Protein AF-A0A1X7UGL0-F1 (afdb_monomer)

pLDDT: mean 76.34, std 17.75, range [33.5, 96.56]

Secondary structure (DSSP, 8-state):
-HHHHHHHHTT----HHHHHHHHHHHHHH-TT-HHHHHHHHHHHHHHHHTT---HHHHHHHHHHTTHHHHHHH-S-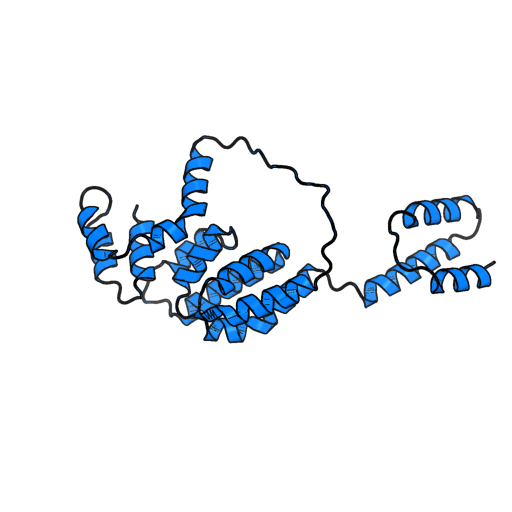HHHHHHHHHHTT-S-HHHHHHHH---TTS-HHHHHHHHHHHHHHHHHH-TTHHHHHHHHHHHSTTTHHHHHHHHHHHTTS------S----------HHHHHHHHHHHHHHHHHHH-S-HHHHHHHHBTTTB-HHHHHHHHH--S-HHHHHHHHHH--

Solvent-accessible surface area (backbone atoms only — not comparable to full-atom values): 13493 Å² total; per-residue (Å²): 114,68,68,65,49,56,59,51,62,79,69,68,87,89,61,82,79,57,50,62,57,51,56,52,46,56,68,67,74,44,93,84,58,69,59,62,64,49,49,51,51,47,51,53,44,55,62,42,67,77,65,60,69,52,69,38,57,53,42,39,50,54,52,60,74,42,45,67,62,45,63,71,34,55,83,53,51,50,57,52,38,42,45,33,37,38,67,67,49,48,54,68,70,57,42,53,62,49,52,53,78,60,84,84,61,50,73,64,55,44,41,51,53,53,53,48,45,46,49,54,37,16,62,76,37,39,70,48,46,55,58,51,19,50,51,29,40,78,35,81,70,34,20,70,58,11,49,54,46,43,61,54,54,71,68,51,84,72,76,87,67,86,81,70,87,68,79,82,76,68,89,61,58,80,67,51,55,57,53,49,51,46,43,62,38,44,44,60,54,49,65,69,52,81,51,42,60,60,53,40,64,72,36,42,88,79,63,35,52,73,67,55,44,50,48,35,64,66,51,86,62,55,74,57,52,28,28,41,50,49,62,73,55,106

Structure (mmCIF, N/CA/C/O backbone):
data_AF-A0A1X7UGL0-F1
#
_entry.id   AF-A0A1X7UGL0-F1
#
loop_
_atom_site.group_PDB
_atom_site.id
_atom_site.type_symbol
_atom_site.label_atom_id
_atom_site.label_alt_id
_atom_site.label_comp_id
_atom_site.label_asym_id
_atom_site.label_entity_id
_atom_site.label_seq_id
_atom_site.pdbx_PDB_ins_code
_atom_site.Cartn_x
_atom_site.Cartn_y
_atom_site.Cartn_z
_atom_site.occupancy
_atom_site.B_iso_or_equiv
_atom_site.auth_seq_id
_atom_site.auth_comp_id
_atom_site.auth_asym_id
_atom_site.auth_atom_id
_atom_site.pdbx_PDB_model_num
ATOM 1 N N . MET A 1 1 ? -39.274 6.779 44.658 1.00 46.66 1 MET A N 1
ATOM 2 C CA . MET A 1 1 ? -39.127 6.794 43.182 1.00 46.66 1 MET A CA 1
ATOM 3 C C . MET A 1 1 ? -37.653 6.726 42.773 1.00 46.66 1 MET A C 1
ATOM 5 O O . MET A 1 1 ? -37.335 5.927 41.907 1.00 46.66 1 MET A O 1
ATOM 9 N N . ILE A 1 2 ? -36.762 7.465 43.449 1.00 48.50 2 ILE A N 1
ATOM 10 C CA . ILE A 1 2 ? -35.306 7.483 43.196 1.00 48.50 2 ILE A CA 1
ATOM 11 C C . ILE A 1 2 ? -34.630 6.106 43.401 1.00 48.50 2 ILE A C 1
ATOM 13 O O . ILE A 1 2 ? -33.857 5.679 42.555 1.00 48.50 2 ILE A O 1
ATOM 17 N N . GLU A 1 3 ? -34.973 5.346 44.449 1.00 49.59 3 GLU A N 1
ATOM 18 C CA . GLU A 1 3 ? -34.369 4.013 44.695 1.00 49.59 3 GLU A CA 1
ATOM 19 C C . GLU A 1 3 ? -34.688 2.975 43.608 1.00 49.59 3 GLU A C 1
ATOM 21 O O . GLU A 1 3 ? -33.815 2.222 43.186 1.00 49.59 3 GLU A O 1
ATOM 26 N N . MET A 1 4 ? -35.929 2.969 43.109 1.00 45.62 4 MET A N 1
ATOM 27 C CA . MET A 1 4 ? -36.352 2.094 42.006 1.00 45.62 4 MET A CA 1
ATOM 28 C C . MET A 1 4 ? -35.634 2.446 40.698 1.00 45.62 4 MET A C 1
ATOM 30 O O . MET A 1 4 ? -35.377 1.566 39.881 1.00 45.62 4 MET A O 1
ATOM 34 N N . PHE A 1 5 ? -35.310 3.728 40.504 1.00 50.94 5 PHE A N 1
ATOM 35 C CA . PHE A 1 5 ? -34.553 4.200 39.350 1.00 50.94 5 PHE A CA 1
ATOM 36 C C . PHE A 1 5 ? -33.089 3.752 39.426 1.00 50.94 5 PHE A C 1
ATOM 38 O O . PHE A 1 5 ? -32.585 3.201 38.455 1.00 50.94 5 PHE A O 1
ATOM 45 N N . ASN A 1 6 ? -32.449 3.871 40.593 1.00 50.41 6 ASN A N 1
ATOM 46 C CA . ASN A 1 6 ? -31.077 3.392 40.800 1.00 50.41 6 ASN A CA 1
ATOM 47 C C . ASN A 1 6 ? -30.952 1.875 40.568 1.00 50.41 6 ASN A C 1
ATOM 49 O O . ASN A 1 6 ? -30.049 1.439 39.863 1.00 50.41 6 ASN A O 1
ATOM 53 N N . LEU A 1 7 ? -31.920 1.079 41.042 1.00 53.22 7 LEU A N 1
ATOM 54 C CA . LEU A 1 7 ? -31.973 -0.363 40.753 1.00 53.22 7 LEU A CA 1
ATOM 55 C C . LEU A 1 7 ? -32.144 -0.675 39.252 1.00 53.22 7 LEU A C 1
ATOM 57 O O . LEU A 1 7 ? -31.679 -1.702 38.755 1.00 53.22 7 LEU A O 1
ATOM 61 N N . TRP A 1 8 ? -32.847 0.190 38.519 1.00 56.56 8 TRP A N 1
ATOM 62 C CA . TRP A 1 8 ? -33.069 0.039 37.082 1.00 56.56 8 TRP A CA 1
ATOM 63 C C . TR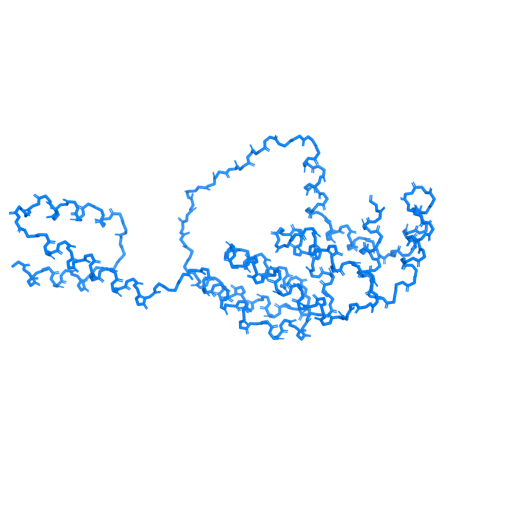P A 1 8 ? -31.827 0.407 36.246 1.00 56.56 8 TRP A C 1
ATOM 65 O O . TRP A 1 8 ? -31.564 -0.229 35.221 1.00 56.56 8 TRP A O 1
ATOM 75 N N . LEU A 1 9 ? -31.023 1.377 36.701 1.00 52.38 9 LEU A N 1
ATOM 76 C CA . LEU A 1 9 ? -29.731 1.720 36.088 1.00 52.38 9 LEU A CA 1
ATOM 77 C C . LEU A 1 9 ? -28.739 0.556 36.145 1.00 52.38 9 LEU A C 1
ATOM 79 O O . LEU A 1 9 ? -28.108 0.244 35.136 1.00 52.38 9 LEU A O 1
ATOM 83 N N . ASP A 1 10 ? -28.682 -0.142 37.279 1.00 52.31 10 ASP A N 1
ATOM 84 C CA . ASP A 1 10 ? -27.767 -1.270 37.489 1.00 52.31 10 ASP A CA 1
ATOM 85 C C . ASP A 1 10 ? -28.098 -2.503 36.628 1.00 52.31 10 ASP A C 1
ATOM 87 O O . ASP A 1 10 ? -27.273 -3.405 36.475 1.00 52.31 10 ASP A O 1
ATOM 91 N N . THR A 1 11 ? -29.303 -2.572 36.049 1.00 54.22 11 THR A N 1
ATOM 92 C CA . THR A 1 11 ? -29.836 -3.807 35.449 1.00 54.22 11 THR A CA 1
ATOM 93 C C . THR A 1 11 ? -29.869 -3.834 33.919 1.00 54.22 11 THR A C 1
ATOM 95 O O . THR A 1 11 ? -30.149 -4.896 33.360 1.00 54.22 11 THR A O 1
ATOM 98 N N . THR A 1 12 ? -29.548 -2.743 33.204 1.00 51.34 12 THR A N 1
ATOM 99 C CA . THR A 1 12 ? -29.794 -2.693 31.744 1.00 51.34 12 THR A CA 1
ATOM 100 C C . THR A 1 12 ? -28.570 -2.343 30.884 1.00 51.34 12 THR A C 1
ATOM 102 O O . THR A 1 12 ? -28.257 -1.168 30.696 1.00 51.34 12 THR A O 1
ATOM 105 N N . PRO A 1 13 ? -27.930 -3.328 30.224 1.00 47.19 13 PRO A N 1
ATOM 106 C CA . PRO A 1 13 ? -26.964 -3.083 29.163 1.00 47.19 13 PRO A CA 1
ATOM 107 C C . PRO A 1 13 ? -27.594 -3.327 27.776 1.00 47.19 13 PRO A C 1
ATOM 109 O O . PRO A 1 13 ? -28.143 -4.393 27.516 1.00 47.19 13 PRO A O 1
ATOM 112 N N . LYS A 1 14 ? -27.405 -2.371 26.850 1.00 51.44 14 LYS A N 1
ATOM 113 C CA . LYS A 1 14 ? -27.585 -2.485 25.378 1.00 51.44 14 LYS A CA 1
ATOM 114 C C . LYS A 1 14 ? -28.999 -2.278 24.802 1.00 51.44 14 LYS A C 1
ATOM 116 O O . LYS A 1 14 ? -29.637 -3.220 24.350 1.00 51.44 14 LYS A O 1
ATOM 121 N N . ALA A 1 15 ? -29.421 -1.021 24.644 1.00 45.34 15 ALA A N 1
ATOM 122 C CA . ALA A 1 15 ? -30.255 -0.622 23.498 1.00 45.34 15 ALA A CA 1
ATOM 123 C C . ALA A 1 15 ? -30.247 0.904 23.296 1.00 45.34 15 ALA A C 1
ATOM 125 O O . ALA A 1 15 ? -30.864 1.666 24.033 1.00 45.34 15 ALA A O 1
ATOM 126 N N . SER A 1 16 ? -29.590 1.377 22.241 1.00 49.94 16 SER A N 1
ATOM 127 C CA . SER A 1 16 ? -29.519 2.796 21.860 1.00 49.94 16 SER A CA 1
ATOM 128 C C . SER A 1 16 ? -30.854 3.366 21.343 1.00 49.94 16 SER A C 1
ATOM 130 O O . SER A 1 16 ? -31.065 4.578 21.375 1.00 49.94 16 SER A O 1
ATOM 132 N N . ARG A 1 17 ? -31.804 2.516 20.921 1.00 42.31 17 ARG A N 1
ATOM 133 C CA . ARG A 1 17 ? -33.118 2.932 20.383 1.00 42.31 17 ARG A CA 1
ATOM 134 C C . ARG A 1 17 ? -34.171 3.227 21.463 1.00 42.31 17 ARG A C 1
ATOM 136 O O . ARG A 1 17 ? -35.063 4.041 21.230 1.00 42.31 17 ARG A O 1
ATOM 143 N N . SER A 1 18 ? -34.065 2.609 22.641 1.00 55.47 18 SER A N 1
ATOM 144 C CA . SER A 1 18 ? -34.910 2.905 23.813 1.00 55.47 18 SER A CA 1
ATOM 145 C C . SER A 1 18 ? -34.463 4.179 24.543 1.00 55.47 18 SER A C 1
ATOM 147 O O . SER A 1 18 ? -35.293 4.851 25.149 1.00 55.47 18 SER A O 1
ATOM 149 N N . ARG A 1 19 ? -33.193 4.582 24.391 1.00 54.91 19 ARG A N 1
ATOM 150 C CA . ARG A 1 19 ? -32.577 5.784 24.989 1.00 54.91 19 ARG A CA 1
ATOM 151 C C . ARG A 1 19 ? -33.363 7.074 24.742 1.00 54.91 19 ARG A C 1
ATOM 153 O O . ARG A 1 19 ? -33.658 7.812 25.676 1.00 54.91 19 ARG A O 1
ATOM 160 N N . ARG A 1 20 ? -33.707 7.354 23.480 1.00 53.34 20 ARG A N 1
ATOM 161 C CA . ARG A 1 20 ? -34.346 8.625 23.092 1.00 53.34 20 ARG A CA 1
ATOM 162 C C . ARG A 1 20 ? -35.787 8.713 23.612 1.00 53.34 20 ARG A C 1
ATOM 164 O O . ARG A 1 20 ? -36.188 9.755 24.110 1.00 53.34 20 ARG A O 1
ATOM 171 N N . LYS A 1 21 ? -36.514 7.589 23.585 1.00 56.16 21 LYS A N 1
ATOM 172 C CA . LYS A 1 21 ? -37.898 7.488 24.077 1.00 56.16 21 LYS A CA 1
ATOM 173 C C . LYS A 1 21 ? -37.997 7.580 25.603 1.00 56.16 21 LYS A C 1
ATOM 175 O O . LYS A 1 21 ? -38.937 8.185 26.101 1.00 56.16 21 LYS A O 1
ATOM 180 N N . VAL A 1 22 ? -37.034 7.015 26.336 1.00 59.22 22 VAL A N 1
ATOM 181 C CA . VAL A 1 22 ? -36.986 7.099 27.808 1.00 59.22 22 VAL A CA 1
ATOM 182 C C . VAL A 1 22 ? -36.678 8.526 28.267 1.00 59.22 22 VAL A C 1
ATOM 184 O O . VAL A 1 22 ? -37.390 9.049 29.118 1.00 59.22 22 VAL A O 1
ATOM 187 N N . LEU A 1 23 ? -35.689 9.192 27.659 1.00 57.25 23 LEU A N 1
ATOM 188 C CA . LEU A 1 23 ? -35.373 10.596 27.961 1.00 57.25 23 LEU A CA 1
ATOM 189 C C . LEU A 1 23 ? -36.547 11.534 27.655 1.00 57.25 23 LEU A C 1
ATOM 191 O O . LEU A 1 23 ? -36.838 12.445 28.425 1.00 57.25 23 LEU A O 1
ATOM 195 N N . GLU A 1 24 ? -37.243 11.300 26.545 1.00 59.84 24 GLU A N 1
ATOM 196 C CA . GLU A 1 24 ? -38.411 12.089 26.160 1.00 59.84 24 GLU A CA 1
ATOM 197 C C . GLU A 1 24 ? -39.598 11.856 27.108 1.00 59.84 24 GLU A C 1
ATOM 199 O O . GLU A 1 24 ? -40.267 12.814 27.484 1.00 59.84 24 GLU A O 1
ATOM 204 N N . ALA A 1 25 ? -39.818 10.616 27.562 1.00 59.62 25 ALA A N 1
ATOM 205 C CA . ALA A 1 25 ? -40.847 10.287 28.548 1.00 59.62 25 ALA A CA 1
ATOM 206 C C . ALA A 1 25 ? -40.560 10.906 29.927 1.00 59.62 25 ALA A C 1
ATOM 208 O O . ALA A 1 25 ? -41.466 11.492 30.515 1.00 59.62 25 AL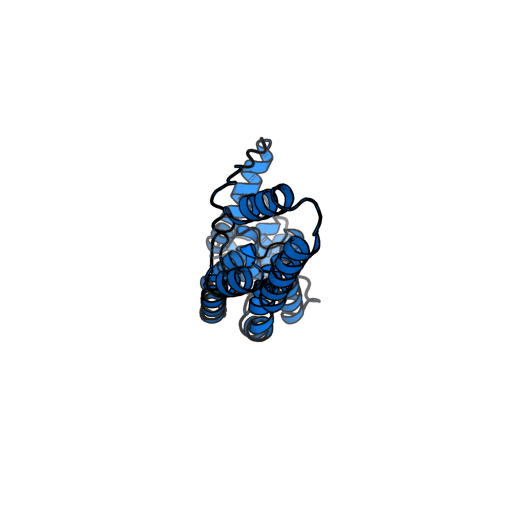A A O 1
ATOM 209 N N . LEU A 1 26 ? -39.310 10.848 30.404 1.00 55.66 26 LEU A N 1
ATOM 210 C CA . LEU A 1 26 ? -38.891 11.452 31.676 1.00 55.66 26 LEU A CA 1
ATOM 211 C C . LEU A 1 26 ? -39.018 12.982 31.654 1.00 55.66 26 LEU A C 1
ATOM 213 O O . LEU A 1 26 ? -39.518 13.567 32.611 1.00 55.66 26 LEU A O 1
ATOM 217 N N . ARG A 1 27 ? -38.670 13.628 30.530 1.00 60.06 27 ARG A N 1
ATOM 218 C CA . ARG A 1 27 ? -38.892 15.073 30.326 1.00 60.06 27 ARG A CA 1
ATOM 219 C C . ARG A 1 27 ? -40.373 15.454 30.295 1.00 60.06 27 ARG A C 1
ATOM 221 O O . ARG A 1 27 ? -40.715 16.581 30.633 1.00 60.06 27 ARG A O 1
ATOM 228 N N . LYS A 1 28 ? -41.251 14.539 29.871 1.00 57.31 28 LYS A N 1
ATOM 229 C CA . LYS A 1 28 ? -42.702 14.767 29.792 1.00 57.31 28 LYS A CA 1
ATOM 230 C C . LYS A 1 28 ? -43.432 14.486 31.104 1.00 57.31 28 LYS A C 1
ATOM 232 O O . LYS A 1 28 ? -44.468 15.100 31.341 1.00 57.31 28 LYS A O 1
ATOM 237 N N . SER A 1 29 ? -42.949 13.542 31.917 1.00 50.09 29 SER A N 1
ATOM 238 C CA . SER A 1 29 ? -43.689 13.042 33.083 1.00 50.09 29 SER A CA 1
ATOM 239 C C . SER A 1 29 ? -43.441 13.814 34.376 1.00 50.09 29 SER A C 1
ATOM 241 O O . SER A 1 29 ? -44.200 13.625 35.321 1.00 50.09 29 SER A O 1
ATOM 243 N N . VAL A 1 30 ? -42.418 14.673 34.449 1.00 50.88 30 VAL A N 1
ATOM 244 C CA . VAL A 1 30 ? -42.104 15.428 35.672 1.00 50.88 30 VAL A CA 1
ATOM 245 C C . VAL A 1 30 ? -41.926 16.907 35.343 1.00 50.88 30 VAL A C 1
ATOM 247 O O . VAL A 1 30 ? -40.835 17.383 35.043 1.00 50.88 30 VAL A O 1
ATOM 250 N N . VAL A 1 31 ? -43.027 17.656 35.401 1.00 49.88 31 VAL A N 1
ATOM 251 C CA . VAL A 1 31 ? -42.985 19.122 35.432 1.00 49.88 31 VAL A CA 1
ATOM 252 C C . VAL A 1 31 ? -42.404 19.526 36.791 1.00 49.88 31 VAL A C 1
ATOM 254 O O . VAL A 1 31 ? -43.139 19.604 37.770 1.00 49.88 31 VAL A O 1
ATOM 257 N N . GLY A 1 32 ? -41.085 19.727 36.868 1.00 50.41 32 GLY A N 1
ATOM 258 C CA . GLY A 1 32 ? -40.456 20.344 38.043 1.00 50.41 32 GLY A CA 1
ATOM 259 C C . GLY A 1 32 ? -39.004 19.969 38.340 1.00 50.41 32 GLY A C 1
ATOM 260 O O . GLY A 1 32 ? -38.321 20.758 38.981 1.00 50.41 32 GLY A O 1
ATOM 261 N N . GLU A 1 33 ? -38.496 18.830 37.867 1.00 52.44 33 GLU A N 1
ATOM 262 C CA . GLU A 1 33 ? -37.166 18.342 38.270 1.00 52.44 33 GLU A CA 1
ATOM 263 C C . GLU A 1 33 ? -36.352 17.870 37.057 1.00 52.44 33 GLU A C 1
ATOM 265 O O . GLU A 1 33 ? -36.294 16.686 36.728 1.00 52.44 33 GLU A O 1
ATOM 270 N N . ASN A 1 34 ? -35.685 18.820 36.389 1.00 53.38 34 ASN A N 1
ATOM 271 C CA . ASN A 1 34 ? -34.679 18.545 35.346 1.00 53.38 34 ASN A CA 1
ATOM 272 C C . ASN A 1 34 ? -33.508 17.675 35.861 1.00 53.38 34 ASN A C 1
ATOM 274 O O . ASN A 1 34 ? -32.799 17.057 35.074 1.00 53.38 34 ASN A O 1
ATOM 278 N N . THR A 1 35 ? -33.356 17.554 37.181 1.00 59.44 35 THR A N 1
ATOM 279 C CA . THR A 1 35 ? -32.265 16.861 37.875 1.00 59.44 35 THR A CA 1
ATOM 280 C C . THR A 1 35 ? -32.156 15.370 37.556 1.00 59.44 35 THR A C 1
ATOM 282 O O . THR A 1 35 ? -31.043 14.888 37.401 1.00 59.44 35 THR A O 1
ATOM 285 N N . ILE A 1 36 ? -33.260 14.630 37.389 1.00 61.69 36 ILE A N 1
ATOM 286 C CA . ILE A 1 36 ? -33.197 13.168 37.159 1.00 61.69 36 ILE A CA 1
ATOM 287 C C . ILE A 1 36 ? -32.753 12.840 35.727 1.00 61.69 36 ILE A C 1
ATOM 289 O O . ILE A 1 36 ? -31.964 11.921 35.499 1.00 61.69 36 ILE A O 1
ATOM 293 N N . ALA A 1 37 ? -33.247 13.600 34.745 1.00 58.56 37 ALA A N 1
ATOM 294 C CA . ALA A 1 37 ? -32.800 13.458 33.363 1.00 58.56 37 ALA A CA 1
ATOM 295 C C . ALA A 1 37 ? -31.319 13.849 33.232 1.00 58.56 37 ALA A C 1
ATOM 297 O O . ALA A 1 37 ? -30.570 13.150 32.549 1.00 58.56 37 ALA A O 1
ATOM 298 N N . ASP A 1 38 ? -30.897 14.900 33.940 1.00 65.81 38 ASP A N 1
ATOM 299 C CA . ASP A 1 38 ? -29.513 15.372 33.967 1.00 65.81 38 ASP A CA 1
ATOM 300 C C . ASP A 1 38 ? -28.569 14.390 34.687 1.00 65.81 38 ASP A C 1
ATOM 302 O O . ASP A 1 38 ? -27.460 14.151 34.207 1.00 65.81 38 ASP A O 1
ATOM 306 N N . GLU A 1 39 ? -29.000 13.769 35.791 1.00 68.19 39 GLU A N 1
ATOM 307 C CA . GLU A 1 39 ? -28.249 12.725 36.506 1.00 68.19 39 GLU A CA 1
ATOM 308 C C . GLU A 1 39 ? -28.092 11.460 35.667 1.00 68.19 39 GLU A C 1
ATOM 310 O O . GLU A 1 39 ? -26.998 10.900 35.608 1.00 68.19 39 GLU A O 1
ATOM 315 N N . TYR A 1 40 ? -29.140 11.037 34.957 1.00 65.44 40 TYR A N 1
ATOM 316 C CA . TYR A 1 40 ? -29.034 9.922 34.019 1.00 65.44 40 TYR A CA 1
ATOM 317 C C . TYR A 1 40 ? -28.115 10.263 32.846 1.00 65.44 40 TYR A C 1
ATOM 319 O O . TYR A 1 40 ? -27.288 9.449 32.446 1.00 65.44 40 TYR A O 1
ATOM 327 N N . GLU A 1 41 ? -28.201 11.481 32.310 1.00 65.62 41 GLU A N 1
ATOM 328 C CA . GLU A 1 41 ? -27.319 11.935 31.238 1.00 65.62 41 GLU A CA 1
ATOM 329 C C . GLU A 1 41 ? -25.857 12.040 31.702 1.00 65.62 41 GLU A C 1
ATOM 331 O O . GLU A 1 41 ? -24.952 11.684 30.948 1.00 65.62 41 GLU A O 1
ATOM 336 N N . LYS A 1 42 ? -25.619 12.462 32.950 1.00 73.50 42 LYS A N 1
ATOM 337 C CA . LYS A 1 42 ? -24.300 12.466 33.593 1.00 73.50 42 LYS A CA 1
ATOM 338 C C . LYS A 1 42 ? -23.782 11.049 33.825 1.00 73.50 42 LYS A C 1
ATOM 340 O O . LYS A 1 42 ? -22.666 10.764 33.424 1.00 73.50 42 LYS A O 1
ATOM 345 N N . HIS A 1 43 ? -24.594 10.150 34.375 1.00 68.62 43 HIS A N 1
ATOM 346 C CA . HIS A 1 43 ? -24.223 8.750 34.564 1.00 68.62 43 HIS A CA 1
ATOM 347 C C . HIS A 1 43 ? -23.885 8.079 33.226 1.00 68.62 43 HIS A C 1
ATOM 349 O O . HIS A 1 43 ? -22.876 7.394 33.114 1.00 68.62 43 HIS A O 1
ATOM 355 N N . LEU A 1 44 ? -24.667 8.344 32.175 1.00 60.28 44 LEU A N 1
ATOM 356 C CA . LEU A 1 44 ? -24.375 7.874 30.821 1.00 60.28 44 LEU A CA 1
ATOM 357 C C . LEU A 1 44 ? -23.093 8.485 30.242 1.00 60.28 44 LEU A C 1
ATOM 359 O O . LEU A 1 44 ? -22.378 7.782 29.530 1.00 60.28 44 LEU A O 1
ATOM 363 N N . ARG A 1 45 ? -22.808 9.767 30.512 1.00 65.94 45 ARG A N 1
ATOM 364 C CA . ARG A 1 45 ? -21.530 10.396 30.152 1.00 65.94 45 ARG A CA 1
ATOM 365 C C . ARG A 1 45 ? -20.382 9.711 30.875 1.00 65.94 45 ARG A C 1
ATOM 367 O O . ARG A 1 45 ? -19.514 9.209 30.187 1.00 65.94 45 ARG A O 1
ATOM 374 N N . ASP A 1 46 ? -20.436 9.563 32.193 1.00 68.88 46 ASP A N 1
ATOM 375 C CA . ASP A 1 46 ? -19.367 8.958 32.998 1.00 68.88 46 ASP A CA 1
ATOM 376 C C . ASP A 1 46 ? -19.084 7.496 32.586 1.00 68.88 46 ASP A C 1
ATOM 378 O O . ASP A 1 46 ? -17.926 7.079 32.492 1.00 68.88 46 ASP A O 1
ATOM 382 N N . LEU A 1 47 ? -20.129 6.722 32.263 1.00 62.66 47 LEU A N 1
ATOM 383 C CA . LEU A 1 47 ? -20.034 5.323 31.811 1.00 62.66 47 LEU A CA 1
ATOM 384 C C . LEU A 1 47 ? -19.452 5.211 30.389 1.00 62.66 47 LEU A C 1
ATOM 386 O O . LEU A 1 47 ? -18.721 4.270 30.075 1.00 62.66 47 LEU A O 1
ATOM 390 N N . HIS A 1 48 ? -19.749 6.184 29.524 1.00 52.97 48 HIS A N 1
ATOM 391 C CA . HIS A 1 48 ? -19.182 6.254 28.179 1.00 52.97 48 HIS A CA 1
ATOM 392 C C . HIS A 1 48 ? -17.779 6.879 28.181 1.00 52.97 48 HIS A C 1
ATOM 394 O O . HIS A 1 48 ? -16.924 6.424 27.442 1.00 52.97 48 HIS A O 1
ATOM 400 N N . GLU A 1 49 ? -17.486 7.856 29.029 1.00 49.81 49 GLU A N 1
ATOM 401 C CA . GLU A 1 49 ? -16.212 8.581 29.090 1.00 49.81 49 GLU A CA 1
ATOM 402 C C . GLU A 1 49 ? -15.089 7.722 29.699 1.00 49.81 49 GLU A C 1
ATOM 404 O O . GLU A 1 49 ? -13.935 7.836 29.296 1.00 49.81 49 GLU A O 1
ATOM 409 N N . THR A 1 50 ? -15.425 6.761 30.569 1.00 49.91 50 THR A N 1
ATOM 410 C CA . THR A 1 50 ? -14.469 5.759 31.084 1.00 49.91 50 THR A CA 1
ATOM 411 C C . THR A 1 50 ? -14.134 4.634 30.097 1.00 49.91 50 THR A C 1
ATOM 413 O O . THR A 1 50 ? -13.125 3.955 30.280 1.00 49.91 50 THR A O 1
ATOM 416 N N . THR A 1 51 ? -14.933 4.438 29.041 1.00 49.72 51 THR A N 1
ATOM 417 C CA . THR A 1 51 ? -14.772 3.307 28.099 1.00 49.72 51 THR A CA 1
ATOM 418 C C . THR A 1 51 ? -14.557 3.750 26.646 1.00 49.72 51 THR A C 1
ATOM 420 O O . THR A 1 51 ? -14.069 2.974 25.825 1.00 49.72 51 THR A O 1
ATOM 423 N N . TYR A 1 52 ? -14.875 4.996 26.298 1.00 45.50 52 TYR A N 1
ATOM 424 C CA . TYR A 1 52 ? -14.797 5.492 24.929 1.00 45.50 52 TYR A CA 1
ATOM 425 C C . TYR A 1 52 ? -13.391 5.994 24.612 1.00 45.50 52 TYR A C 1
ATOM 427 O O . TYR A 1 52 ? -13.110 7.190 24.562 1.00 45.50 52 TYR A O 1
ATOM 435 N N . VAL A 1 53 ? -12.490 5.052 24.345 1.00 56.78 53 VAL A N 1
ATOM 436 C CA . VAL A 1 53 ? -11.376 5.339 23.444 1.00 56.78 53 VAL A CA 1
ATOM 437 C C . VAL A 1 53 ? -11.999 5.495 22.054 1.00 56.78 53 VAL A C 1
ATOM 439 O O . VAL A 1 53 ? -12.657 4.559 21.596 1.00 56.78 53 VAL A O 1
ATOM 442 N N . PRO A 1 54 ? -11.846 6.644 21.368 1.00 67.00 54 PRO A N 1
ATOM 443 C CA . PRO A 1 54 ? -12.323 6.774 19.997 1.00 67.00 54 PRO A CA 1
ATOM 444 C C . PRO A 1 54 ? -11.785 5.610 19.155 1.00 67.00 54 PRO A C 1
ATOM 446 O O . PRO A 1 54 ? -10.597 5.300 19.246 1.00 67.00 54 PRO A O 1
ATOM 449 N N . LEU A 1 55 ? -12.619 4.968 18.330 1.00 71.69 55 LEU A N 1
ATOM 450 C CA . LEU A 1 55 ? -12.200 3.817 17.505 1.00 71.69 55 LEU A CA 1
ATOM 451 C C . LEU A 1 55 ? -10.959 4.150 16.649 1.00 71.69 55 LEU A C 1
ATOM 453 O O . LEU A 1 55 ? -10.095 3.301 16.423 1.00 71.69 55 LEU A O 1
ATOM 457 N N . SER A 1 56 ? -10.825 5.420 16.249 1.00 75.00 56 SER A N 1
ATOM 458 C CA . SER A 1 56 ? -9.631 5.968 15.601 1.00 75.00 56 SER A CA 1
ATOM 459 C C . SER A 1 56 ? -8.391 5.940 16.491 1.00 75.00 56 SER A C 1
ATOM 461 O O . SER A 1 56 ? -7.331 5.51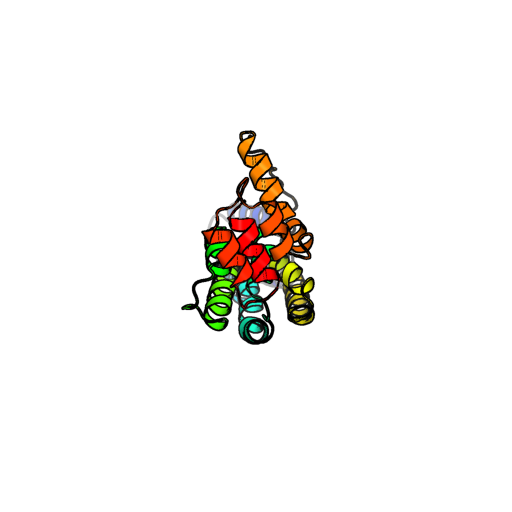1 16.044 1.00 75.00 56 SER A O 1
ATOM 463 N N . ALA A 1 57 ? -8.502 6.314 17.765 1.00 83.25 57 ALA A N 1
ATOM 464 C CA . ALA A 1 57 ? -7.398 6.251 18.714 1.00 83.25 57 ALA A CA 1
ATOM 465 C C . ALA A 1 57 ? -6.947 4.804 18.963 1.00 83.25 57 ALA A C 1
ATOM 467 O O . ALA A 1 57 ? -5.745 4.551 19.060 1.00 83.25 57 ALA A O 1
ATOM 468 N N . GLU A 1 58 ? -7.871 3.839 19.006 1.00 88.19 58 GLU A N 1
ATOM 469 C CA . GLU A 1 58 ? -7.510 2.425 19.139 1.00 88.19 58 GLU A CA 1
ATOM 470 C C . GLU A 1 58 ? -6.791 1.900 17.888 1.00 88.19 58 GLU A C 1
ATOM 472 O O . GLU A 1 58 ? -5.723 1.292 18.010 1.00 88.19 58 GLU A O 1
ATOM 477 N N . ALA A 1 59 ? -7.293 2.206 16.688 1.00 88.88 59 ALA A N 1
ATOM 478 C CA . ALA A 1 59 ? -6.644 1.845 15.427 1.00 88.88 59 ALA A CA 1
ATOM 479 C C . ALA A 1 59 ? -5.238 2.460 15.296 1.00 88.88 59 ALA A C 1
ATOM 481 O O . ALA A 1 59 ? -4.257 1.746 15.057 1.00 88.88 59 ALA A O 1
ATOM 482 N N . VAL A 1 60 ? -5.097 3.763 15.552 1.00 91.00 60 VAL A N 1
ATOM 483 C CA . VAL A 1 60 ? -3.794 4.448 15.572 1.00 91.00 60 VAL A CA 1
ATOM 484 C C . VAL A 1 60 ? -2.862 3.796 16.594 1.00 91.00 60 VAL A C 1
ATOM 486 O O . VAL A 1 60 ? -1.684 3.567 16.317 1.00 91.00 60 VAL A O 1
ATOM 489 N N . SER A 1 61 ? -3.383 3.420 17.764 1.00 92.56 61 SER A N 1
ATOM 490 C CA . SER A 1 61 ? -2.617 2.740 18.808 1.00 92.56 61 SER A CA 1
ATOM 491 C C . SER A 1 61 ? -2.187 1.320 18.408 1.00 92.56 61 SER A C 1
ATOM 493 O O . SER A 1 61 ? -1.118 0.858 18.817 1.00 92.56 61 SER A O 1
ATOM 495 N N . ILE A 1 62 ? -2.973 0.600 17.602 1.00 94.25 62 ILE A N 1
ATOM 496 C CA . ILE A 1 62 ? -2.571 -0.695 17.033 1.00 94.25 62 ILE A CA 1
ATOM 497 C C . ILE A 1 62 ? -1.406 -0.502 16.066 1.00 94.25 62 ILE A C 1
ATOM 499 O O . ILE A 1 62 ? -0.397 -1.193 16.215 1.00 94.25 62 ILE A O 1
ATOM 503 N N . LEU A 1 63 ? -1.515 0.429 15.114 1.00 94.12 63 LEU A N 1
ATOM 504 C CA . LEU A 1 63 ? -0.447 0.692 14.148 1.00 94.12 63 LEU A CA 1
ATOM 505 C C . LEU A 1 63 ? 0.830 1.147 14.865 1.00 94.12 63 LEU A C 1
ATOM 507 O O . LEU A 1 63 ? 1.881 0.529 14.705 1.00 94.12 63 LEU A O 1
ATOM 511 N N . ARG A 1 64 ? 0.724 2.146 15.749 1.00 94.44 64 ARG A N 1
ATOM 512 C CA . ARG A 1 64 ? 1.857 2.723 16.486 1.00 94.44 64 ARG A CA 1
ATOM 513 C C . ARG A 1 64 ? 2.645 1.682 17.280 1.00 94.44 64 ARG A C 1
ATOM 515 O O . ARG A 1 64 ? 3.869 1.723 17.280 1.00 94.44 64 ARG A O 1
ATOM 522 N N . ARG A 1 65 ? 1.971 0.718 17.918 1.00 95.12 65 ARG A N 1
ATOM 523 C CA . ARG A 1 65 ? 2.642 -0.363 18.667 1.00 95.12 65 ARG A CA 1
ATOM 524 C C . ARG A 1 65 ? 3.428 -1.340 17.789 1.00 95.12 65 ARG A C 1
ATOM 526 O O . ARG A 1 65 ? 4.213 -2.107 18.332 1.00 95.12 65 ARG A O 1
ATOM 533 N N . ASN A 1 66 ? 3.191 -1.366 16.479 1.00 95.06 66 ASN A N 1
ATOM 534 C CA . ASN A 1 66 ? 3.891 -2.253 15.550 1.00 95.06 66 ASN A CA 1
ATOM 535 C C . ASN A 1 66 ? 4.884 -1.508 14.638 1.00 95.06 66 ASN A C 1
ATOM 537 O O . ASN A 1 66 ? 5.587 -2.169 13.885 1.00 95.06 66 ASN A O 1
ATOM 541 N N . ILE A 1 67 ? 4.994 -0.174 14.721 1.00 93.50 67 ILE A N 1
ATOM 542 C CA . ILE A 1 67 ? 5.870 0.628 13.844 1.00 93.50 67 ILE A CA 1
ATOM 543 C C . ILE A 1 67 ? 7.329 0.205 13.907 1.00 93.50 67 ILE A C 1
ATOM 545 O O . ILE A 1 67 ? 7.964 0.108 12.867 1.00 93.50 67 ILE A O 1
ATOM 549 N N . GLN A 1 68 ? 7.855 -0.078 15.098 1.00 94.19 68 GLN A N 1
ATOM 550 C CA . GLN A 1 68 ? 9.248 -0.499 15.228 1.00 94.19 68 GLN A CA 1
ATOM 551 C C . GLN A 1 68 ? 9.499 -1.821 14.489 1.00 94.19 68 GLN A C 1
ATOM 553 O O . GLN A 1 68 ? 10.406 -1.903 13.669 1.00 94.19 68 GLN A O 1
ATOM 558 N N . SER A 1 69 ? 8.639 -2.820 14.708 1.00 95.44 69 SER A N 1
ATOM 559 C CA . SER A 1 69 ? 8.727 -4.102 14.004 1.00 95.44 69 SER A CA 1
ATOM 560 C C . SER A 1 69 ? 8.529 -3.945 12.495 1.00 95.44 69 SER A C 1
ATOM 562 O O . SER A 1 69 ? 9.202 -4.618 11.725 1.00 95.44 69 SER A O 1
ATOM 564 N N . LEU A 1 70 ? 7.638 -3.048 12.055 1.00 94.19 70 LEU A N 1
ATOM 565 C CA . LEU A 1 70 ? 7.469 -2.743 10.632 1.00 94.19 70 LEU A CA 1
ATOM 566 C C . LEU A 1 70 ? 8.723 -2.096 10.049 1.00 94.19 70 LEU A C 1
ATOM 568 O O . LEU A 1 70 ? 9.153 -2.480 8.971 1.00 94.19 70 LEU A O 1
ATOM 572 N N . ASN A 1 71 ? 9.339 -1.155 10.759 1.00 93.25 71 ASN A N 1
ATOM 573 C CA . ASN A 1 71 ? 10.568 -0.516 10.308 1.00 93.25 71 ASN A CA 1
ATOM 574 C C . ASN A 1 71 ? 11.698 -1.540 10.106 1.00 93.25 71 ASN A C 1
ATOM 576 O O . ASN A 1 71 ? 12.449 -1.456 9.138 1.00 93.25 71 ASN A O 1
ATOM 580 N N . GLU A 1 72 ? 11.791 -2.543 10.975 1.00 93.44 72 GLU A N 1
ATOM 581 C CA . GLU A 1 72 ? 12.754 -3.640 10.835 1.00 93.44 72 GLU A CA 1
ATOM 582 C C . GLU A 1 72 ? 12.402 -4.570 9.658 1.00 93.44 72 GLU A C 1
ATOM 584 O O . GLU A 1 72 ? 13.277 -4.911 8.865 1.00 93.44 72 GLU A O 1
ATOM 589 N N . ALA A 1 73 ? 11.122 -4.921 9.500 1.00 93.44 73 ALA A N 1
ATOM 590 C CA . ALA A 1 73 ? 10.643 -5.892 8.514 1.00 93.44 73 ALA A CA 1
ATOM 591 C C . ALA A 1 73 ? 10.446 -5.345 7.086 1.00 93.44 73 ALA A C 1
ATOM 593 O O . ALA A 1 73 ? 10.399 -6.120 6.134 1.00 93.44 73 ALA A O 1
ATOM 594 N N . LEU A 1 74 ? 10.317 -4.028 6.899 1.00 90.94 74 LEU A N 1
ATOM 595 C CA . LEU A 1 74 ? 10.098 -3.409 5.586 1.00 90.94 74 LEU A CA 1
ATOM 596 C C . LEU A 1 74 ? 11.370 -3.445 4.725 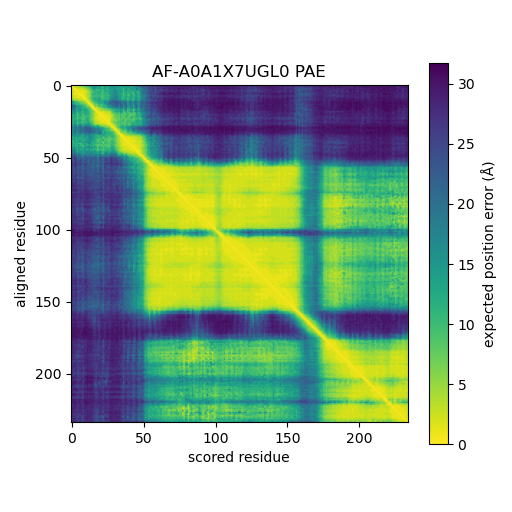1.00 90.94 74 LEU A C 1
ATOM 598 O O . LEU A 1 74 ? 12.089 -2.457 4.617 1.00 90.94 74 LEU A O 1
ATOM 602 N N . VAL A 1 75 ? 11.656 -4.581 4.091 1.00 88.75 75 VAL A N 1
ATOM 603 C CA . VAL A 1 75 ? 12.842 -4.748 3.231 1.00 88.75 75 VAL A CA 1
ATOM 604 C C . VAL A 1 75 ? 12.711 -3.966 1.918 1.00 88.75 75 VAL A C 1
ATOM 606 O O . VAL A 1 75 ? 13.681 -3.355 1.475 1.00 88.75 75 VAL A O 1
ATOM 609 N N . SER A 1 76 ? 11.511 -3.919 1.325 1.00 89.19 76 SER A N 1
ATOM 610 C CA . SER A 1 76 ? 11.218 -3.145 0.107 1.00 89.19 76 SER A CA 1
ATOM 611 C C . SER A 1 76 ? 10.064 -2.155 0.334 1.00 89.19 76 SER A C 1
ATOM 613 O O . SER A 1 76 ? 8.904 -2.475 0.060 1.00 89.19 76 SER A O 1
ATOM 615 N N . PRO A 1 77 ? 10.349 -0.931 0.824 1.00 90.88 77 PRO A N 1
ATOM 616 C CA . PRO A 1 77 ? 9.333 0.108 1.004 1.00 90.88 77 PRO A CA 1
ATOM 617 C C . PRO A 1 77 ? 8.588 0.447 -0.291 1.00 90.88 77 PRO A C 1
ATOM 619 O O . PRO A 1 77 ? 7.394 0.714 -0.244 1.00 90.88 77 PRO A O 1
ATOM 622 N N . VAL A 1 78 ? 9.270 0.368 -1.440 1.00 90.75 78 VAL A N 1
ATOM 623 C CA . VAL A 1 78 ? 8.686 0.637 -2.764 1.00 90.75 78 VAL A CA 1
ATOM 624 C C . VAL A 1 78 ? 7.622 -0.396 -3.129 1.00 90.75 78 VAL A C 1
ATOM 626 O O . VAL A 1 78 ? 6.518 -0.040 -3.527 1.00 90.75 78 VAL A O 1
ATOM 629 N N . GLN A 1 79 ? 7.892 -1.689 -2.937 1.00 91.62 79 GLN A N 1
ATOM 630 C CA . GLN A 1 79 ? 6.883 -2.717 -3.203 1.00 91.62 79 GLN A CA 1
ATOM 631 C C . GLN A 1 79 ? 5.640 -2.527 -2.322 1.00 91.62 79 GLN A C 1
ATOM 633 O O . GLN A 1 79 ? 4.507 -2.626 -2.797 1.00 91.62 79 GLN A O 1
ATOM 638 N N . VAL A 1 80 ? 5.844 -2.237 -1.035 1.00 93.50 80 VAL A N 1
ATOM 639 C CA . VAL A 1 80 ? 4.738 -2.030 -0.095 1.00 93.50 80 VAL A CA 1
ATOM 640 C C . VAL A 1 80 ? 3.956 -0.761 -0.437 1.00 93.50 80 VAL A C 1
ATOM 642 O O . VAL A 1 80 ? 2.726 -0.788 -0.393 1.00 93.50 80 VAL A O 1
ATOM 645 N N . SER A 1 81 ? 4.616 0.326 -0.847 1.00 92.25 81 SER A N 1
ATOM 646 C CA . SER A 1 81 ? 3.929 1.552 -1.265 1.00 92.25 81 SER A CA 1
ATOM 647 C C . SER A 1 81 ? 3.067 1.338 -2.507 1.00 92.25 81 SER A C 1
ATOM 649 O O . SER A 1 81 ? 1.933 1.803 -2.533 1.00 92.25 81 SER A O 1
ATOM 651 N N . GLN A 1 82 ? 3.535 0.566 -3.490 1.00 90.44 82 GLN A N 1
ATOM 652 C CA . GLN A 1 82 ? 2.748 0.222 -4.682 1.00 90.44 82 GLN A CA 1
ATOM 653 C C . GLN A 1 82 ? 1.457 -0.532 -4.321 1.00 90.44 82 GLN A C 1
ATOM 655 O O . GLN A 1 82 ? 0.379 -0.228 -4.839 1.00 90.44 82 GLN A O 1
ATOM 660 N N . LEU A 1 83 ? 1.538 -1.490 -3.392 1.00 93.00 83 LEU A N 1
ATOM 661 C CA . LEU A 1 83 ? 0.371 -2.231 -2.903 1.00 93.00 83 LEU A CA 1
ATOM 662 C C . LEU A 1 83 ? -0.582 -1.338 -2.094 1.00 93.00 83 LEU A C 1
ATOM 664 O O . LEU A 1 83 ? -1.801 -1.406 -2.269 1.00 93.00 83 LEU A O 1
ATOM 668 N N . LEU A 1 84 ? -0.041 -0.475 -1.231 1.00 92.56 84 LEU A N 1
ATOM 669 C CA . LEU A 1 84 ? -0.825 0.486 -0.455 1.00 92.56 84 LEU A CA 1
ATOM 670 C C . LEU A 1 84 ? -1.537 1.501 -1.355 1.00 92.56 84 LEU A C 1
ATOM 672 O O . LEU A 1 84 ? -2.688 1.848 -1.086 1.00 92.56 84 LEU A O 1
ATOM 676 N N . TYR A 1 85 ? -0.896 1.932 -2.439 1.00 89.44 85 TYR A N 1
ATOM 677 C CA . TYR A 1 85 ? -1.500 2.818 -3.427 1.00 89.44 85 TYR A CA 1
ATOM 678 C C . TYR A 1 85 ? -2.699 2.159 -4.119 1.00 89.44 85 TYR A C 1
ATOM 680 O O . TYR A 1 85 ? -3.776 2.752 -4.166 1.00 89.44 85 TYR A O 1
ATOM 688 N N . CYS A 1 86 ? -2.578 0.884 -4.514 1.00 85.75 86 CYS A N 1
ATOM 689 C CA . CYS A 1 86 ? -3.695 0.116 -5.087 1.00 85.75 86 CYS A CA 1
ATOM 690 C C . CYS A 1 86 ? -4.900 0.020 -4.134 1.00 85.75 86 CYS A C 1
ATOM 692 O O . CYS A 1 86 ? -6.047 -0.050 -4.569 1.00 85.75 86 CYS A O 1
ATOM 694 N N . LYS A 1 87 ? -4.660 0.019 -2.816 1.00 89.25 87 LYS A N 1
ATOM 695 C CA . LYS A 1 87 ? -5.713 0.016 -1.784 1.00 89.25 87 LYS A CA 1
ATOM 696 C C . LYS A 1 87 ? -6.184 1.413 -1.373 1.00 89.25 87 LYS A C 1
ATOM 698 O O . LYS A 1 87 ? -7.000 1.544 -0.455 1.00 89.25 87 LYS A O 1
ATOM 703 N N . ARG A 1 88 ? -5.712 2.466 -2.051 1.00 87.81 88 ARG A N 1
ATOM 704 C CA . ARG A 1 88 ? -6.004 3.869 -1.722 1.00 87.81 88 ARG A CA 1
ATOM 705 C C . ARG A 1 88 ? -5.662 4.170 -0.255 1.00 87.81 88 ARG A C 1
ATOM 707 O O . ARG A 1 88 ? -6.466 4.763 0.465 1.00 87.81 88 ARG A O 1
ATOM 714 N N . CYS A 1 89 ? -4.526 3.651 0.212 1.00 90.75 89 CYS A N 1
ATOM 715 C CA . CYS A 1 89 ? -4.006 3.852 1.568 1.00 90.75 89 CYS A CA 1
ATOM 716 C C . CYS A 1 89 ? -2.891 4.899 1.627 1.00 90.75 89 CYS A C 1
ATOM 718 O O . CYS A 1 89 ? -2.491 5.278 2.718 1.00 90.75 89 CYS A O 1
ATOM 720 N N . ILE A 1 90 ? -2.365 5.327 0.481 1.00 90.81 90 ILE A N 1
ATOM 721 C CA . ILE A 1 90 ? -1.402 6.424 0.364 1.00 90.81 90 ILE A CA 1
ATOM 722 C C . ILE A 1 90 ? -1.727 7.246 -0.885 1.00 90.81 90 ILE A C 1
ATOM 724 O O . ILE A 1 90 ? -2.421 6.758 -1.783 1.00 90.81 90 ILE A O 1
ATOM 728 N N . SER A 1 91 ? -1.237 8.483 -0.935 1.00 87.88 91 SER A N 1
ATOM 729 C CA . SER A 1 91 ? -1.371 9.351 -2.107 1.00 87.88 91 SER A CA 1
ATOM 730 C C . SER A 1 91 ? -0.379 8.985 -3.211 1.00 87.88 91 SER A C 1
ATOM 732 O O . SER A 1 91 ? 0.628 8.315 -2.969 1.00 87.88 91 SER A O 1
ATOM 734 N N . GLU A 1 92 ? -0.653 9.483 -4.415 1.00 85.56 92 GLU A N 1
ATOM 735 C CA . GLU A 1 92 ? 0.277 9.425 -5.543 1.00 85.56 92 GLU A CA 1
ATOM 736 C C . GLU A 1 92 ? 1.584 10.154 -5.221 1.00 85.56 92 GLU A C 1
ATOM 738 O O . GLU A 1 92 ? 2.642 9.580 -5.421 1.00 85.56 92 GLU A O 1
ATOM 743 N N . ASP A 1 93 ? 1.532 11.322 -4.570 1.00 87.88 93 ASP A N 1
ATOM 744 C CA . ASP A 1 93 ? 2.734 12.039 -4.111 1.00 87.88 93 ASP A CA 1
ATOM 745 C C . ASP A 1 93 ? 3.619 11.187 -3.185 1.00 87.88 93 ASP A C 1
ATOM 747 O O . ASP A 1 93 ? 4.849 11.235 -3.249 1.00 87.88 93 ASP A O 1
ATOM 751 N N . THR A 1 94 ? 2.996 10.385 -2.313 1.00 90.25 94 THR A N 1
ATOM 752 C CA . THR A 1 94 ? 3.729 9.477 -1.420 1.00 90.25 94 THR A CA 1
ATOM 753 C C . THR A 1 94 ? 4.375 8.349 -2.216 1.00 90.25 94 TH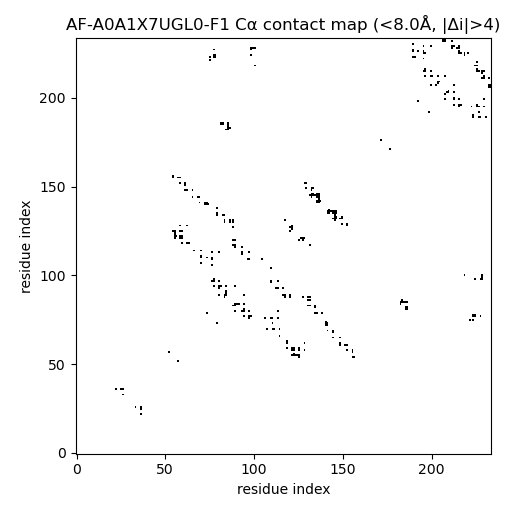R A C 1
ATOM 755 O O . THR A 1 94 ? 5.527 8.007 -1.954 1.00 90.25 94 THR A O 1
ATOM 758 N N . LEU A 1 95 ? 3.651 7.769 -3.181 1.00 89.44 95 LEU A N 1
ATOM 759 C CA . LEU A 1 95 ? 4.188 6.739 -4.069 1.00 89.44 95 LEU A CA 1
ATOM 760 C C . LEU A 1 95 ? 5.362 7.287 -4.887 1.00 89.44 95 LEU A C 1
ATOM 762 O O . LEU A 1 95 ? 6.437 6.696 -4.894 1.00 89.44 95 LEU A O 1
ATOM 766 N N . ASP A 1 96 ? 5.185 8.461 -5.477 1.00 88.25 96 ASP A N 1
ATOM 767 C CA . ASP A 1 96 ? 6.194 9.185 -6.235 1.00 88.25 96 ASP A CA 1
ATOM 768 C C . ASP A 1 96 ? 7.476 9.395 -5.443 1.00 88.25 96 ASP A C 1
ATOM 770 O O . ASP A 1 96 ? 8.578 9.220 -5.968 1.00 88.25 96 ASP A O 1
ATOM 774 N N . GLU A 1 97 ? 7.343 9.741 -4.166 1.00 88.38 97 GLU A N 1
ATOM 775 C CA . GLU A 1 97 ? 8.480 9.911 -3.280 1.00 88.38 97 GLU A CA 1
ATOM 776 C C . GLU A 1 97 ? 9.191 8.586 -2.969 1.00 88.38 97 GLU A C 1
ATOM 778 O O . GLU A 1 97 ? 10.412 8.556 -2.812 1.00 88.38 97 GLU A O 1
ATOM 783 N N . MET A 1 98 ?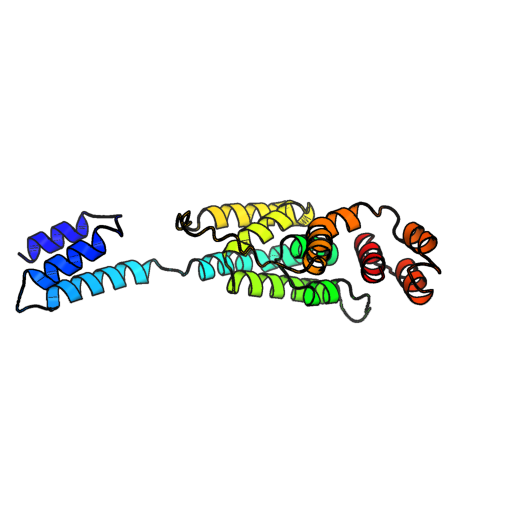 8.460 7.470 -2.911 1.00 88.81 98 MET A N 1
ATOM 784 C CA . MET A 1 98 ? 9.067 6.147 -2.733 1.00 88.81 98 MET A CA 1
ATOM 785 C C . MET A 1 98 ? 9.823 5.706 -3.988 1.00 88.81 98 MET A C 1
ATOM 787 O O . MET A 1 98 ? 10.904 5.120 -3.880 1.00 88.81 98 MET A O 1
ATOM 791 N N . GLU A 1 99 ? 9.294 6.025 -5.166 1.00 86.69 99 GLU A N 1
ATOM 792 C CA . GLU A 1 99 ? 9.829 5.618 -6.469 1.00 86.69 99 GLU A CA 1
ATOM 793 C C . GLU A 1 99 ? 10.951 6.527 -6.984 1.00 86.69 99 GLU A C 1
ATOM 795 O O . GLU A 1 99 ? 11.670 6.169 -7.919 1.00 86.69 99 GLU A O 1
ATOM 800 N N . ARG A 1 100 ? 11.180 7.677 -6.337 1.00 83.50 100 ARG A N 1
ATOM 801 C CA . ARG A 1 100 ? 12.340 8.527 -6.622 1.00 83.50 100 ARG A CA 1
ATOM 802 C C . ARG A 1 100 ? 13.648 7.745 -6.455 1.00 83.50 100 ARG A C 1
ATOM 804 O O . ARG A 1 100 ? 13.931 7.141 -5.414 1.00 83.50 100 ARG A O 1
ATOM 811 N N . ILE A 1 101 ? 14.467 7.811 -7.506 1.00 69.12 101 ILE A N 1
ATOM 812 C CA . ILE A 1 101 ? 15.796 7.180 -7.606 1.00 69.12 101 ILE A CA 1
ATOM 813 C C . ILE A 1 101 ? 16.859 7.982 -6.843 1.00 69.12 101 ILE A C 1
ATOM 815 O O . ILE A 1 101 ? 17.992 7.524 -6.711 1.00 69.12 101 ILE A O 1
ATOM 819 N N . ASP A 1 102 ? 16.524 9.187 -6.367 1.00 66.50 102 ASP A N 1
ATOM 820 C CA . ASP A 1 102 ? 17.497 10.120 -5.809 1.00 66.50 102 ASP A CA 1
ATOM 821 C C . ASP A 1 102 ? 18.340 9.440 -4.717 1.00 66.50 102 ASP A C 1
ATOM 823 O O . ASP A 1 102 ? 17.844 9.076 -3.648 1.00 66.50 102 ASP A O 1
ATOM 827 N N . GLN A 1 103 ? 19.634 9.250 -5.005 1.00 57.22 103 GLN A N 1
ATOM 828 C CA . GLN A 1 103 ? 20.589 8.532 -4.147 1.00 57.22 103 GLN A CA 1
ATOM 829 C C . GLN A 1 103 ? 20.774 9.214 -2.785 1.00 57.22 103 GLN A C 1
ATOM 831 O O . GLN A 1 103 ? 21.412 8.663 -1.890 1.00 57.22 103 GLN A O 1
ATOM 836 N N . ARG A 1 104 ? 20.231 10.427 -2.632 1.00 63.69 104 ARG A N 1
ATOM 837 C CA . ARG A 1 104 ? 20.225 11.193 -1.389 1.00 63.69 104 ARG A CA 1
ATOM 838 C C . ARG A 1 104 ? 19.311 10.604 -0.321 1.00 63.69 104 ARG A C 1
ATOM 840 O O . ARG A 1 104 ? 19.583 10.840 0.852 1.00 63.69 104 ARG A O 1
ATOM 847 N N . ARG A 1 105 ? 18.252 9.869 -0.687 1.00 73.44 105 ARG A N 1
ATOM 848 C CA . ARG A 1 105 ? 17.351 9.256 0.299 1.00 73.44 105 ARG A CA 1
ATOM 849 C C . ARG A 1 105 ? 17.793 7.847 0.635 1.00 73.44 105 ARG A C 1
ATOM 851 O O . ARG A 1 105 ? 17.842 6.964 -0.221 1.00 73.44 105 ARG A O 1
ATOM 858 N N . SER A 1 106 ? 18.075 7.643 1.913 1.00 85.44 106 SER A N 1
ATOM 859 C CA . SER A 1 106 ? 18.377 6.326 2.442 1.00 85.44 106 SER A CA 1
ATOM 860 C C . SER A 1 106 ? 17.123 5.446 2.459 1.00 85.44 106 SER A C 1
ATOM 862 O O . SER A 1 106 ? 15.985 5.921 2.410 1.00 85.44 106 SER A O 1
ATOM 864 N N . LEU A 1 107 ? 17.333 4.133 2.559 1.00 87.44 107 LEU A N 1
ATOM 865 C CA . LEU A 1 107 ? 16.249 3.179 2.781 1.00 87.44 107 LEU A CA 1
ATOM 866 C C . LEU A 1 107 ? 15.423 3.552 4.028 1.00 87.44 107 LEU A C 1
ATOM 868 O O . LEU A 1 107 ? 14.198 3.456 3.999 1.00 87.44 107 LEU A O 1
ATOM 872 N N . ASP A 1 108 ? 16.080 4.019 5.090 1.00 90.00 108 ASP A N 1
ATOM 873 C CA . ASP A 1 108 ? 15.431 4.404 6.346 1.00 90.00 108 ASP A CA 1
ATOM 874 C C . ASP A 1 108 ? 14.559 5.659 6.197 1.00 90.00 108 ASP A C 1
ATOM 876 O O . ASP A 1 108 ? 13.475 5.729 6.783 1.00 90.00 108 ASP A O 1
ATOM 880 N N . ASP A 1 109 ? 14.950 6.610 5.344 1.00 90.44 109 ASP A N 1
ATOM 881 C CA . ASP A 1 109 ? 14.118 7.778 5.020 1.00 90.44 109 ASP A CA 1
ATOM 882 C C . ASP A 1 109 ? 12.840 7.361 4.283 1.00 90.44 109 ASP A C 1
ATOM 884 O O . ASP A 1 109 ? 11.750 7.874 4.563 1.00 90.44 109 ASP A O 1
ATOM 888 N N . LYS A 1 110 ? 12.953 6.393 3.360 1.00 90.94 110 LYS A N 1
ATOM 889 C CA . LYS A 1 110 ? 11.799 5.827 2.644 1.00 90.94 110 LYS A CA 1
ATOM 890 C C . LYS A 1 110 ? 10.858 5.100 3.605 1.00 90.94 110 LYS A C 1
ATOM 892 O O . LYS A 1 110 ? 9.658 5.369 3.596 1.00 90.94 110 LYS A O 1
ATOM 897 N N . LYS A 1 111 ? 11.393 4.255 4.496 1.00 93.94 111 LYS A N 1
ATOM 898 C CA . LYS A 1 111 ? 10.605 3.591 5.552 1.00 93.94 111 LYS A CA 1
ATOM 899 C C . LYS A 1 111 ? 9.882 4.601 6.435 1.00 93.94 111 LYS A C 1
ATOM 901 O O . LYS A 1 111 ? 8.680 4.475 6.646 1.00 93.94 111 LYS A O 1
ATOM 906 N N . THR A 1 112 ? 10.599 5.616 6.914 1.00 93.94 112 THR A N 1
ATOM 907 C CA . THR A 1 112 ? 10.045 6.648 7.798 1.00 93.94 112 THR A CA 1
ATOM 908 C C . THR A 1 112 ? 8.911 7.401 7.113 1.00 93.94 112 THR A C 1
ATOM 910 O O . THR A 1 112 ? 7.841 7.559 7.692 1.00 93.94 112 THR A O 1
ATOM 913 N N . THR A 1 113 ? 9.108 7.808 5.858 1.00 94.06 113 THR A N 1
ATOM 914 C CA . THR A 1 113 ? 8.082 8.506 5.071 1.00 94.06 113 THR A CA 1
ATOM 915 C C . THR A 1 113 ? 6.836 7.635 4.884 1.00 94.06 113 THR A C 1
ATOM 917 O O . THR A 1 113 ? 5.724 8.091 5.145 1.00 94.06 113 THR A O 1
ATOM 920 N N . LEU A 1 114 ? 7.010 6.366 4.495 1.00 95.50 114 LEU A N 1
ATOM 921 C CA . LEU A 1 114 ? 5.896 5.439 4.284 1.00 95.50 114 LEU A CA 1
ATOM 922 C C . LEU A 1 114 ? 5.113 5.175 5.578 1.00 95.50 114 LEU A C 1
ATOM 924 O O . LEU A 1 114 ? 3.885 5.218 5.579 1.00 95.50 114 LEU A O 1
ATOM 928 N N . LEU A 1 115 ? 5.813 4.938 6.691 1.00 96.31 115 LEU A N 1
ATOM 929 C CA . LEU A 1 115 ? 5.188 4.693 7.993 1.00 96.31 115 LEU A CA 1
ATOM 930 C C . LEU A 1 115 ? 4.419 5.920 8.499 1.00 96.31 115 LEU A C 1
ATOM 932 O O . LEU A 1 115 ? 3.323 5.755 9.037 1.00 96.31 115 LEU A O 1
ATOM 936 N N . THR A 1 116 ? 4.939 7.130 8.282 1.00 95.81 116 THR A N 1
ATOM 937 C CA . THR A 1 116 ? 4.225 8.380 8.587 1.00 95.81 116 THR A CA 1
ATOM 938 C C . THR A 1 116 ? 2.947 8.500 7.756 1.00 95.81 116 THR A C 1
ATOM 940 O O . THR A 1 116 ? 1.878 8.706 8.326 1.00 95.81 116 THR A O 1
ATOM 943 N N . ALA A 1 117 ? 3.007 8.256 6.443 1.00 95.94 117 ALA A N 1
ATOM 944 C CA . ALA A 1 117 ? 1.824 8.300 5.578 1.00 95.94 117 ALA A CA 1
ATOM 945 C C . ALA A 1 117 ? 0.745 7.282 6.002 1.00 95.94 117 ALA A C 1
ATOM 947 O O . ALA A 1 117 ? -0.452 7.582 6.008 1.00 95.94 117 ALA A O 1
ATOM 948 N N . MET A 1 118 ? 1.155 6.082 6.431 1.00 96.38 118 MET A N 1
ATOM 949 C CA . MET A 1 118 ? 0.240 5.082 6.994 1.00 96.38 118 MET A CA 1
ATOM 950 C C . MET A 1 118 ? -0.402 5.569 8.300 1.00 96.38 118 MET A C 1
ATOM 952 O O . MET A 1 118 ? -1.595 5.353 8.514 1.00 96.38 118 MET A O 1
ATOM 956 N N . GLN A 1 119 ? 0.361 6.224 9.182 1.00 94.50 119 GLN A N 1
ATOM 957 C CA . GLN A 1 119 ? -0.173 6.792 10.422 1.00 94.50 119 GLN A CA 1
ATOM 958 C C . GLN A 1 119 ? -1.186 7.899 10.161 1.00 94.50 119 GLN A C 1
ATOM 960 O O . GLN A 1 119 ? -2.250 7.895 10.782 1.00 94.50 119 GLN A O 1
ATOM 965 N N . GLU A 1 120 ? -0.874 8.825 9.261 1.00 92.88 120 GLU A N 1
ATOM 966 C CA . GLU A 1 120 ? -1.767 9.917 8.875 1.00 92.88 120 GLU A CA 1
ATOM 967 C C . GLU A 1 120 ? -3.068 9.369 8.286 1.00 92.88 120 GLU A C 1
ATOM 969 O O . GLU A 1 120 ? -4.154 9.777 8.697 1.00 92.88 120 GLU A O 1
ATOM 974 N N . THR A 1 121 ? -2.966 8.355 7.425 1.00 93.00 121 THR A N 1
ATOM 975 C CA . THR A 1 121 ? -4.120 7.683 6.816 1.00 93.00 121 THR A CA 1
ATOM 976 C C . THR A 1 121 ? -5.000 6.973 7.845 1.00 93.00 121 THR A C 1
ATOM 978 O O . THR A 1 121 ? -6.219 7.083 7.794 1.00 93.00 121 THR A O 1
ATOM 981 N N . VAL A 1 122 ? -4.419 6.260 8.816 1.00 92.75 122 VAL A N 1
ATOM 982 C CA . VAL A 1 122 ? -5.210 5.612 9.883 1.00 92.75 122 VAL A CA 1
ATOM 983 C C . VAL A 1 122 ? -5.798 6.637 10.854 1.00 92.75 122 VAL A C 1
ATOM 985 O O . VAL A 1 122 ? -6.858 6.402 11.436 1.00 92.75 122 VAL A O 1
ATOM 988 N N . SER A 1 123 ? -5.121 7.771 11.040 1.00 88.75 123 SER A N 1
ATOM 989 C CA . SER A 1 123 ? -5.609 8.861 11.888 1.00 88.75 123 SER A CA 1
ATOM 990 C C . SER A 1 123 ? -6.805 9.577 11.262 1.00 88.75 123 SER A C 1
ATOM 992 O O . SER A 1 123 ? -7.700 9.995 11.996 1.00 88.75 123 SER A O 1
ATOM 994 N N . SER A 1 124 ? -6.841 9.696 9.931 1.00 87.81 124 SER A N 1
ATOM 995 C CA . SER A 1 124 ? -7.963 10.284 9.194 1.00 87.81 124 SER A CA 1
ATOM 996 C C . SER A 1 124 ? -9.113 9.295 8.980 1.00 87.81 124 SER A C 1
ATOM 998 O O . SER A 1 124 ? -10.269 9.660 9.185 1.00 87.81 124 SER A O 1
ATOM 1000 N N . ASP A 1 125 ? -8.814 8.037 8.645 1.00 87.12 125 ASP A N 1
ATOM 1001 C CA . ASP A 1 125 ? -9.792 6.960 8.490 1.00 87.12 125 ASP A CA 1
ATOM 1002 C C . ASP A 1 125 ? -9.296 5.659 9.139 1.00 87.12 125 ASP A C 1
ATOM 1004 O O . ASP A 1 125 ? -8.505 4.890 8.586 1.00 87.12 125 ASP A O 1
ATOM 1008 N N . TYR A 1 126 ? -9.840 5.355 10.318 1.00 87.62 126 TYR A N 1
ATOM 1009 C CA . TYR A 1 126 ? -9.477 4.159 11.077 1.00 87.62 126 TYR A CA 1
ATOM 1010 C C . TYR A 1 126 ? -9.775 2.850 10.329 1.00 87.62 126 TYR A C 1
ATOM 1012 O O . TYR A 1 126 ? -9.163 1.818 10.627 1.00 87.62 126 TYR A O 1
ATOM 1020 N N . ARG A 1 127 ? -10.700 2.860 9.356 1.00 89.94 127 ARG A N 1
ATOM 1021 C CA . ARG A 1 127 ? -11.046 1.681 8.548 1.00 89.94 127 ARG A CA 1
ATOM 1022 C C . ARG A 1 127 ? -9.890 1.278 7.636 1.00 89.94 127 ARG A C 1
ATOM 1024 O O . ARG A 1 127 ? -9.702 0.083 7.403 1.00 89.94 127 ARG A O 1
ATOM 1031 N N . LYS A 1 128 ? -9.035 2.229 7.242 1.00 93.94 128 LYS A N 1
ATOM 1032 C CA . LYS A 1 128 ? -7.824 1.975 6.446 1.00 93.94 128 LYS A CA 1
ATOM 1033 C C . LYS A 1 128 ? -6.796 1.102 7.146 1.00 93.94 128 LYS A C 1
ATOM 1035 O O . LYS A 1 128 ? -5.991 0.464 6.471 1.00 93.94 128 LYS A O 1
ATOM 1040 N N . LEU A 1 129 ? -6.857 0.967 8.474 1.00 94.81 129 LEU A N 1
ATOM 1041 C CA . LEU A 1 129 ? -6.013 0.010 9.190 1.00 94.81 129 LEU A CA 1
ATOM 1042 C C . LEU A 1 129 ? -6.241 -1.432 8.707 1.00 94.81 129 LEU A C 1
ATOM 1044 O O . LEU A 1 129 ? -5.292 -2.214 8.664 1.00 94.81 129 LEU A O 1
ATOM 1048 N N . LYS A 1 130 ? -7.472 -1.785 8.314 1.00 95.00 130 LYS A N 1
ATOM 1049 C CA . LYS A 1 130 ? -7.792 -3.104 7.752 1.00 95.00 130 LYS A CA 1
ATOM 1050 C C . LYS A 1 130 ? -7.098 -3.322 6.409 1.00 95.00 130 LYS A C 1
ATOM 1052 O O . LYS A 1 130 ? -6.486 -4.369 6.200 1.00 95.00 130 LYS A O 1
ATOM 1057 N N . ASP A 1 131 ? -7.182 -2.338 5.520 1.00 95.12 131 ASP A N 1
ATOM 1058 C CA . ASP A 1 131 ? -6.583 -2.404 4.185 1.00 95.12 131 ASP A CA 1
ATOM 1059 C C . ASP A 1 131 ? -5.054 -2.462 4.282 1.00 95.12 131 ASP A C 1
ATOM 1061 O O . ASP A 1 131 ? -4.424 -3.325 3.674 1.00 95.12 131 ASP A O 1
ATOM 1065 N N . ILE A 1 132 ? -4.467 -1.626 5.144 1.00 96.56 132 ILE A N 1
ATOM 1066 C CA . ILE A 1 132 ? -3.039 -1.647 5.481 1.00 96.56 132 ILE A CA 1
ATOM 1067 C C . ILE A 1 132 ? -2.614 -3.018 6.017 1.00 96.56 132 ILE A C 1
ATOM 1069 O O . ILE A 1 132 ? -1.636 -3.589 5.543 1.00 96.56 132 ILE A O 1
ATOM 1073 N N . ALA A 1 133 ? -3.342 -3.573 6.991 1.00 96.19 133 ALA A N 1
ATOM 1074 C CA . ALA A 1 133 ? -3.012 -4.875 7.564 1.00 96.19 133 ALA A CA 1
ATOM 1075 C C . ALA A 1 133 ? -3.112 -6.010 6.532 1.00 96.19 133 ALA A C 1
ATOM 1077 O O . ALA A 1 133 ? -2.361 -6.976 6.625 1.00 96.19 133 ALA A O 1
ATOM 1078 N N . THR A 1 134 ? -4.013 -5.882 5.554 1.00 95.44 134 THR A N 1
ATOM 1079 C CA . THR A 1 134 ? -4.149 -6.829 4.438 1.00 95.44 134 THR A CA 1
ATOM 1080 C C . THR A 1 134 ? -2.940 -6.749 3.508 1.00 95.44 134 THR A C 1
ATOM 1082 O O . THR A 1 134 ? -2.321 -7.768 3.242 1.00 95.44 134 THR A O 1
ATOM 1085 N N . VAL A 1 135 ? -2.525 -5.544 3.105 1.00 95.44 135 VAL A N 1
ATOM 1086 C CA . VAL A 1 135 ? -1.319 -5.363 2.276 1.00 95.44 135 VAL A CA 1
ATOM 1087 C C . VAL A 1 135 ? -0.073 -5.923 2.962 1.00 95.44 135 VAL A C 1
ATOM 1089 O O . VAL A 1 135 ? 0.715 -6.623 2.338 1.00 95.44 135 VAL A O 1
ATOM 1092 N N . LEU A 1 136 ? 0.090 -5.654 4.259 1.00 95.94 136 LEU A N 1
ATOM 1093 C CA . LEU A 1 136 ? 1.218 -6.176 5.033 1.00 95.94 136 LEU A CA 1
ATOM 1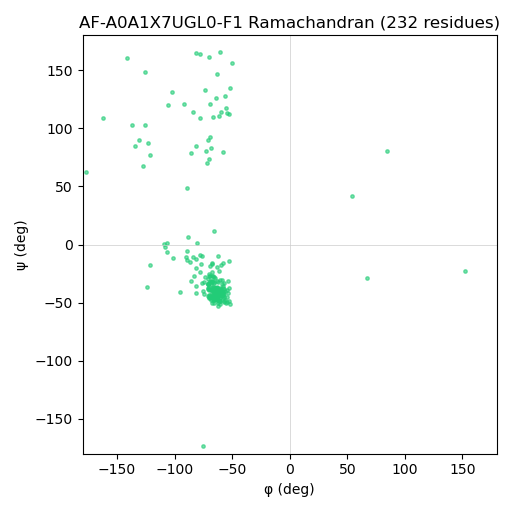094 C C . LEU A 1 136 ? 1.175 -7.703 5.181 1.00 95.94 136 LEU A C 1
ATOM 1096 O O . LEU A 1 136 ? 2.222 -8.320 5.345 1.00 95.94 136 LEU A O 1
ATOM 1100 N N . PHE A 1 137 ? -0.014 -8.309 5.144 1.00 94.06 137 PHE A N 1
ATOM 1101 C CA . PHE A 1 137 ? -0.180 -9.761 5.168 1.00 94.06 137 PHE A CA 1
ATOM 1102 C C . PHE A 1 137 ? 0.261 -10.421 3.852 1.00 94.06 137 PHE A C 1
ATOM 1104 O O . PHE A 1 137 ? 0.809 -11.520 3.879 1.00 94.06 137 PHE A O 1
ATOM 1111 N N . ASP A 1 138 ? 0.064 -9.740 2.723 1.00 90.69 138 ASP A N 1
ATOM 1112 C CA . ASP A 1 138 ? 0.397 -10.248 1.385 1.00 90.69 138 ASP A CA 1
ATOM 1113 C C . ASP A 1 138 ? 1.906 -10.199 1.067 1.00 90.69 138 ASP A C 1
ATOM 1115 O O . ASP A 1 138 ? 2.357 -10.766 0.072 1.00 90.69 138 ASP A O 1
ATOM 1119 N N . VAL A 1 139 ? 2.698 -9.532 1.911 1.00 92.19 139 VAL A N 1
ATOM 1120 C CA . VAL A 1 139 ? 4.157 -9.412 1.788 1.00 92.19 139 VAL A CA 1
ATOM 1121 C C . VAL A 1 139 ? 4.814 -10.302 2.838 1.00 92.19 139 VAL A C 1
ATOM 1123 O O . VAL A 1 139 ? 4.590 -10.113 4.034 1.00 92.19 139 VAL A O 1
ATOM 1126 N N . GLU A 1 140 ? 5.622 -11.273 2.400 1.00 92.31 140 GLU A N 1
ATOM 1127 C CA . GLU A 1 140 ? 6.143 -12.343 3.265 1.00 92.31 140 GLU A CA 1
ATOM 1128 C C . GLU A 1 140 ? 6.938 -11.790 4.459 1.00 92.31 140 GLU A C 1
ATOM 1130 O O . GLU A 1 140 ? 6.781 -12.269 5.580 1.00 92.31 140 GLU A O 1
ATOM 1135 N N . GLU A 1 141 ? 7.708 -10.719 4.259 1.00 93.31 141 GLU A N 1
ATOM 1136 C CA . GLU A 1 141 ? 8.526 -10.083 5.294 1.00 93.31 141 GLU A CA 1
ATOM 1137 C C . GLU A 1 141 ? 7.690 -9.415 6.396 1.00 93.31 141 GLU A C 1
ATOM 1139 O O . GLU A 1 141 ? 8.105 -9.373 7.553 1.00 93.31 141 GLU A O 1
ATOM 1144 N N . THR A 1 142 ? 6.497 -8.905 6.071 1.00 94.75 142 THR A N 1
ATOM 1145 C CA . THR A 1 142 ? 5.618 -8.197 7.021 1.00 94.75 142 THR A CA 1
ATOM 1146 C C . THR A 1 142 ? 4.396 -9.008 7.450 1.00 94.75 142 THR A C 1
ATOM 1148 O O . THR A 1 142 ? 3.589 -8.533 8.257 1.00 94.75 142 THR A O 1
ATOM 1151 N N . LYS A 1 143 ? 4.270 -10.241 6.957 1.00 95.19 143 LYS A N 1
ATOM 1152 C CA . LYS A 1 143 ? 3.086 -11.099 7.064 1.00 95.19 143 LYS A CA 1
ATOM 1153 C C . LYS A 1 143 ? 2.597 -11.310 8.487 1.00 95.19 143 LYS A C 1
ATOM 1155 O O . LYS A 1 143 ? 1.419 -11.097 8.790 1.00 95.19 143 LYS A O 1
ATOM 1160 N N . ASP A 1 144 ? 3.511 -11.664 9.386 1.00 96.00 144 ASP A N 1
ATOM 1161 C CA . ASP A 1 144 ? 3.202 -11.891 10.800 1.00 96.00 144 ASP A CA 1
ATOM 1162 C C . ASP A 1 144 ? 2.703 -10.614 11.484 1.00 96.00 144 ASP A C 1
ATOM 1164 O O . ASP A 1 144 ? 1.781 -10.642 12.309 1.00 96.00 144 ASP A O 1
ATOM 1168 N N . ILE A 1 145 ? 3.274 -9.467 11.108 1.00 95.81 145 ILE A N 1
ATOM 1169 C CA . ILE A 1 145 ? 2.891 -8.163 11.646 1.00 95.81 145 ILE A CA 1
ATOM 1170 C C . ILE A 1 145 ? 1.501 -7.777 11.134 1.00 95.81 145 ILE A C 1
ATOM 1172 O O . ILE A 1 145 ? 0.643 -7.397 11.938 1.00 95.81 145 ILE A O 1
ATOM 1176 N N . GLY A 1 146 ? 1.247 -7.943 9.832 1.00 94.56 146 GLY A N 1
ATOM 1177 C CA . GLY A 1 146 ? -0.064 -7.733 9.216 1.00 94.56 146 GLY A CA 1
ATOM 1178 C C . GLY A 1 146 ? -1.149 -8.582 9.881 1.00 94.56 146 GLY A C 1
ATOM 1179 O O . GLY A 1 146 ? -2.174 -8.057 10.323 1.00 94.56 146 GLY A O 1
ATOM 1180 N N . ASN A 1 147 ? -0.886 -9.875 10.092 1.00 94.81 147 ASN A N 1
ATOM 1181 C CA . ASN A 1 147 ? -1.812 -10.785 10.769 1.00 94.81 147 ASN A CA 1
ATOM 1182 C C . ASN A 1 147 ? -2.090 -10.374 12.232 1.00 94.81 147 ASN A C 1
ATOM 1184 O O . ASN A 1 147 ? -3.240 -10.349 12.694 1.00 94.81 147 ASN A O 1
ATOM 1188 N N . LYS A 1 148 ? -1.045 -9.981 12.971 1.00 95.50 148 LYS A N 1
ATOM 1189 C CA . LYS A 1 148 ? -1.158 -9.471 14.347 1.00 95.50 148 LYS A CA 1
ATOM 1190 C C . LYS A 1 148 ? -1.993 -8.192 14.411 1.00 95.50 148 LYS A C 1
ATOM 1192 O O . LYS A 1 148 ? -2.810 -8.043 15.323 1.00 95.50 148 LYS A O 1
ATOM 1197 N N . MET A 1 149 ? -1.805 -7.272 13.465 1.00 95.31 149 MET A N 1
ATOM 1198 C CA . MET A 1 149 ? -2.595 -6.043 13.357 1.00 95.31 149 MET A CA 1
ATOM 1199 C C . MET A 1 149 ? -4.057 -6.349 13.029 1.00 95.31 149 MET A C 1
ATOM 1201 O O . MET A 1 149 ? -4.941 -5.870 13.737 1.00 95.31 149 MET A O 1
ATOM 1205 N N . MET A 1 150 ? -4.314 -7.214 12.046 1.00 93.31 150 MET A N 1
ATOM 1206 C CA . MET A 1 150 ? -5.658 -7.638 11.642 1.00 93.31 150 MET A CA 1
ATOM 1207 C C . MET A 1 150 ? -6.434 -8.275 12.803 1.00 93.31 150 MET A C 1
ATOM 1209 O O . MET A 1 150 ? -7.597 -7.955 13.044 1.00 93.31 150 MET A O 1
ATOM 1213 N N . THR A 1 151 ? -5.778 -9.144 13.575 1.00 93.19 151 THR A N 1
ATOM 1214 C CA . THR A 1 151 ? -6.385 -9.804 14.741 1.00 93.19 151 THR A CA 1
ATOM 1215 C C . THR A 1 151 ? -6.790 -8.806 15.825 1.00 93.19 151 THR A C 1
ATOM 1217 O O . THR A 1 151 ? -7.818 -8.988 16.475 1.00 93.19 151 THR A O 1
ATOM 1220 N N . LYS A 1 152 ? -6.002 -7.744 16.032 1.00 92.00 152 LYS A N 1
ATOM 1221 C CA . LYS A 1 152 ? -6.345 -6.671 16.977 1.00 92.00 152 LYS A CA 1
ATOM 1222 C C . LYS A 1 152 ? -7.445 -5.769 16.427 1.00 92.00 152 LYS A C 1
ATOM 1224 O O . LYS A 1 152 ? -8.373 -5.460 17.159 1.00 92.00 152 LYS A O 1
ATOM 1229 N N . TYR A 1 153 ? -7.377 -5.414 15.146 1.00 88.50 153 TYR A N 1
ATOM 1230 C CA . TYR A 1 153 ? -8.386 -4.589 14.486 1.00 88.50 153 TYR A CA 1
ATOM 1231 C C . TYR A 1 153 ? -9.782 -5.221 14.555 1.00 88.50 153 TYR A C 1
ATOM 1233 O O . TYR A 1 153 ? -10.746 -4.538 14.868 1.00 88.50 153 TYR A O 1
ATOM 1241 N N . LYS A 1 154 ? -9.896 -6.543 14.367 1.00 88.88 154 LYS A N 1
ATOM 1242 C CA . LYS A 1 154 ? -11.169 -7.283 14.494 1.00 88.88 154 LYS A CA 1
ATOM 1243 C C . LYS A 1 154 ? -11.823 -7.197 15.881 1.00 88.88 154 LYS A C 1
ATOM 1245 O O . LYS A 1 154 ? -12.991 -7.543 16.006 1.00 88.88 154 LYS A O 1
ATOM 1250 N N . LYS A 1 155 ? -11.076 -6.802 16.917 1.00 87.56 155 LYS A N 1
ATOM 1251 C CA . LYS A 1 155 ? -11.601 -6.622 18.281 1.00 87.56 155 LYS A CA 1
ATOM 1252 C C . LYS A 1 155 ? -12.182 -5.230 18.510 1.00 87.56 155 LYS A C 1
ATOM 1254 O O . LYS A 1 155 ? -12.897 -5.054 19.490 1.00 87.56 155 LYS A O 1
ATOM 1259 N N . ILE A 1 156 ? -11.884 -4.278 17.626 1.00 81.94 156 ILE A N 1
ATOM 1260 C CA . ILE A 1 156 ? -12.508 -2.960 17.643 1.00 81.94 156 ILE A CA 1
ATOM 1261 C C . ILE A 1 156 ? -14.001 -3.171 17.353 1.00 81.94 156 ILE A C 1
ATOM 1263 O O . ILE A 1 156 ? -14.319 -3.813 16.345 1.00 81.94 156 ILE A O 1
ATOM 1267 N N . PRO A 1 157 ? -14.916 -2.674 18.207 1.00 74.94 157 PRO A N 1
ATOM 1268 C CA . PRO A 1 157 ? -16.345 -2.740 17.948 1.00 74.94 157 PRO A CA 1
ATOM 1269 C C . PRO A 1 157 ? -16.642 -2.114 16.586 1.00 74.94 157 PRO A C 1
ATOM 1271 O O . PRO A 1 157 ? -16.425 -0.922 16.375 1.00 74.94 157 PRO A O 1
ATOM 1274 N N . GLN A 1 158 ? -17.082 -2.937 15.637 1.00 66.81 158 GLN A N 1
ATOM 1275 C CA . GLN A 1 158 ? -17.605 -2.432 14.379 1.00 66.81 158 GLN A CA 1
ATOM 1276 C C . GLN A 1 158 ? -19.018 -1.969 14.706 1.00 66.81 158 GLN A C 1
ATOM 1278 O O . GLN A 1 158 ? -19.876 -2.801 15.004 1.00 66.81 158 GLN A O 1
ATOM 1283 N N . ASP A 1 159 ? -19.251 -0.657 14.724 1.00 55.38 159 ASP A N 1
ATOM 1284 C CA . ASP A 1 159 ? -20.620 -0.175 14.597 1.00 55.38 159 ASP A CA 1
ATOM 1285 C C . ASP A 1 159 ? -21.153 -0.790 13.305 1.00 55.38 159 ASP A C 1
ATOM 1287 O O . ASP A 1 159 ? -20.568 -0.611 12.234 1.00 55.38 159 ASP A O 1
ATOM 1291 N N . ASP A 1 160 ? -22.189 -1.615 13.441 1.00 45.50 160 ASP A N 1
ATOM 1292 C CA . ASP A 1 160 ? -22.833 -2.325 12.344 1.00 45.50 160 ASP A CA 1
ATOM 1293 C C . ASP A 1 160 ? -23.628 -1.298 11.525 1.00 45.50 160 ASP A C 1
ATOM 1295 O O . ASP A 1 160 ? -24.853 -1.207 11.570 1.00 45.50 160 ASP A O 1
ATOM 1299 N N . ASP A 1 161 ? -22.889 -0.442 10.825 1.00 41.75 161 ASP A N 1
ATOM 1300 C CA . ASP A 1 161 ? -23.361 0.674 10.018 1.00 41.75 161 ASP A CA 1
ATOM 1301 C C . ASP A 1 161 ? -23.621 0.174 8.590 1.00 41.75 161 ASP A C 1
ATOM 1303 O O . ASP A 1 161 ? -23.212 0.752 7.583 1.00 41.75 161 ASP A O 1
ATOM 1307 N N . SER A 1 162 ? -24.347 -0.945 8.500 1.00 43.31 162 SER A N 1
ATOM 1308 C CA . SER A 1 162 ? -24.901 -1.492 7.255 1.00 43.31 162 SER A CA 1
ATOM 1309 C C . SER A 1 162 ? -25.979 -0.586 6.630 1.00 43.31 162 SER A C 1
ATOM 1311 O O . SER A 1 162 ? -26.645 -0.968 5.671 1.00 43.31 162 SER A O 1
ATOM 1313 N N . ALA A 1 163 ? -26.120 0.650 7.111 1.00 43.47 163 ALA A N 1
ATOM 1314 C CA . ALA A 1 163 ? -27.016 1.663 6.586 1.00 43.47 163 ALA A CA 1
ATOM 1315 C C . ALA A 1 163 ? -26.262 2.970 6.310 1.00 43.47 163 ALA A C 1
ATOM 1317 O O . ALA A 1 163 ? -26.500 3.962 6.982 1.00 43.47 163 ALA A O 1
ATOM 1318 N N . LEU A 1 164 ? -25.362 2.957 5.321 1.00 40.88 164 LEU A N 1
ATOM 1319 C CA . LEU A 1 164 ? -25.138 4.040 4.346 1.00 40.88 164 LEU A CA 1
ATOM 1320 C C . LEU A 1 164 ? -24.067 3.587 3.339 1.00 40.88 164 LEU A C 1
ATOM 1322 O O . LEU A 1 164 ? -22.998 4.174 3.195 1.00 40.88 164 LEU A O 1
ATOM 1326 N N . VAL A 1 165 ? -24.378 2.522 2.594 1.00 37.94 165 VAL A N 1
ATOM 1327 C CA . VAL A 1 165 ? -23.814 2.370 1.250 1.00 37.94 165 VAL A CA 1
ATOM 1328 C C . VAL A 1 165 ? -24.501 3.434 0.399 1.00 37.94 165 VAL A C 1
ATOM 1330 O O . VAL A 1 165 ? -25.576 3.205 -0.147 1.00 37.94 165 VAL A O 1
ATOM 1333 N N . GLN A 1 166 ? -23.922 4.630 0.338 1.00 33.50 166 GLN A N 1
ATOM 1334 C CA . GLN A 1 166 ? -24.045 5.422 -0.877 1.00 33.50 166 GLN A CA 1
ATOM 1335 C C . GLN A 1 166 ? -22.941 4.932 -1.811 1.00 33.50 166 GLN A C 1
ATOM 1337 O O . GLN A 1 166 ? -21.763 5.112 -1.494 1.00 33.50 166 GLN A O 1
ATOM 1342 N N . PRO A 1 167 ? -23.275 4.310 -2.951 1.00 37.62 167 PRO A N 1
ATOM 1343 C CA . PRO A 1 167 ? -22.357 4.323 -4.070 1.00 37.62 167 PRO A CA 1
ATOM 1344 C C . PRO A 1 167 ? -22.164 5.800 -4.411 1.00 37.62 167 PRO A C 1
ATOM 1346 O O . PRO A 1 167 ? -23.117 6.476 -4.803 1.00 37.62 167 PRO A O 1
ATOM 1349 N N . GLN A 1 168 ? -20.958 6.331 -4.228 1.00 38.50 168 GLN A N 1
ATOM 1350 C CA . GLN A 1 168 ? -20.580 7.515 -4.983 1.00 38.50 168 GLN A CA 1
ATOM 1351 C C . GLN A 1 168 ? -20.454 7.072 -6.444 1.00 38.50 168 GLN A C 1
ATOM 1353 O O . GLN A 1 168 ? -19.369 6.773 -6.928 1.00 38.50 168 GLN A O 1
ATOM 1358 N N . GLU A 1 169 ? -21.587 7.016 -7.144 1.00 45.59 169 GLU A N 1
ATOM 1359 C CA . GLU A 1 169 ? -21.622 7.305 -8.574 1.00 45.59 169 GLU A CA 1
ATOM 1360 C C . GLU A 1 169 ? -21.368 8.808 -8.720 1.00 45.59 169 GLU A C 1
ATOM 1362 O O . GLU A 1 169 ? -22.259 9.616 -8.978 1.00 45.59 169 GLU A O 1
ATOM 1367 N N . THR A 1 170 ? -20.120 9.215 -8.509 1.00 38.50 170 THR A N 1
ATOM 1368 C CA . THR A 1 170 ? -19.610 10.356 -9.252 1.00 38.50 170 THR A CA 1
ATOM 1369 C C . THR A 1 170 ? -19.547 9.887 -10.692 1.00 38.50 170 THR A C 1
ATOM 1371 O O . THR A 1 170 ? -18.759 9.004 -11.022 1.00 38.50 170 THR A O 1
ATOM 1374 N N . ALA A 1 171 ? -20.437 10.436 -11.518 1.00 44.66 171 ALA A N 1
ATOM 1375 C CA . ALA A 1 171 ? -20.351 10.393 -12.967 1.00 44.66 171 ALA A CA 1
ATOM 1376 C C . ALA A 1 171 ? -19.021 11.041 -13.385 1.00 44.66 171 ALA A C 1
ATOM 1378 O O . ALA A 1 171 ? -18.956 12.229 -13.696 1.00 44.66 171 ALA A O 1
ATOM 1379 N N . GLY A 1 172 ? -17.947 10.265 -13.270 1.00 35.56 172 GLY A N 1
ATOM 1380 C CA . GLY A 1 172 ? -16.616 10.607 -13.720 1.00 35.56 172 GLY A CA 1
ATOM 1381 C C . GLY A 1 172 ? -16.603 10.516 -15.230 1.00 35.56 172 GLY A C 1
ATOM 1382 O O . GLY A 1 172 ? -17.117 9.562 -15.821 1.00 35.56 172 GLY A O 1
ATOM 1383 N N . SER A 1 173 ? -16.054 11.544 -15.860 1.00 50.12 173 SER A N 1
ATOM 1384 C CA . SER A 1 173 ? -15.707 11.495 -17.273 1.00 50.12 173 SER A CA 1
ATOM 1385 C C . SER A 1 173 ? -14.879 10.230 -17.560 1.00 50.12 173 SER A C 1
ATOM 1387 O O . SER A 1 173 ? -14.227 9.695 -16.664 1.00 50.12 173 SER A O 1
ATOM 1389 N N . ASN A 1 174 ? -14.872 9.744 -18.801 1.00 51.72 174 ASN A N 1
ATOM 1390 C CA . ASN A 1 174 ? -14.137 8.529 -19.182 1.00 51.72 174 ASN A CA 1
ATOM 1391 C C . ASN A 1 174 ? -12.631 8.524 -18.786 1.00 51.72 174 ASN A C 1
ATOM 1393 O O . ASN A 1 174 ? -12.021 7.456 -18.799 1.00 51.72 174 ASN A O 1
ATOM 1397 N N . GLU A 1 175 ? -12.036 9.668 -18.414 1.00 52.78 175 GLU A N 1
ATOM 1398 C CA . GLU A 1 175 ? -10.671 9.783 -17.865 1.00 52.78 175 GLU A CA 1
ATOM 1399 C C . GLU A 1 175 ? -10.511 9.188 -16.449 1.00 52.78 175 GLU A C 1
ATOM 1401 O O . GLU A 1 175 ? -9.457 8.617 -16.143 1.00 52.78 175 GLU A O 1
ATOM 1406 N N . ASP A 1 176 ? -11.550 9.227 -15.606 1.00 58.03 176 ASP A N 1
ATOM 1407 C CA . ASP A 1 176 ? -11.501 8.648 -14.252 1.00 58.03 176 ASP A CA 1
ATOM 1408 C C . ASP A 1 176 ? -11.461 7.114 -14.305 1.00 58.03 176 ASP A C 1
ATOM 1410 O O . ASP A 1 176 ? -10.777 6.478 -13.503 1.00 58.03 176 ASP A O 1
ATOM 1414 N N . CYS A 1 177 ? -12.116 6.501 -15.299 1.00 66.25 177 CYS A N 1
ATOM 1415 C CA . CYS A 1 177 ? -12.136 5.047 -15.454 1.00 66.25 177 CYS A CA 1
ATOM 1416 C C . CYS A 1 177 ? -10.758 4.473 -15.800 1.00 66.25 177 CYS A C 1
ATOM 1418 O O . CYS A 1 177 ? -10.361 3.464 -15.221 1.00 66.25 177 CYS A O 1
ATOM 1420 N N . ALA A 1 178 ? -10.019 5.093 -16.724 1.00 64.25 178 ALA A N 1
ATOM 1421 C CA . ALA A 1 178 ? -8.684 4.620 -17.098 1.00 64.25 178 ALA A CA 1
ATOM 1422 C C . ALA A 1 178 ? -7.699 4.751 -15.927 1.00 64.25 178 ALA A C 1
ATOM 1424 O O . ALA A 1 178 ? -6.967 3.809 -15.616 1.00 64.25 178 ALA A O 1
ATOM 1425 N N . SER A 1 179 ? -7.753 5.884 -15.226 1.00 66.19 179 SER A N 1
ATOM 1426 C CA . SER A 1 179 ? -6.927 6.153 -14.049 1.00 66.19 179 SER A CA 1
ATOM 1427 C C . SER A 1 179 ? -7.236 5.190 -12.903 1.00 66.19 179 SER A C 1
ATOM 1429 O O . SER A 1 179 ? -6.319 4.653 -12.284 1.00 66.19 179 SER A O 1
ATOM 1431 N N . ASP A 1 180 ? -8.512 4.905 -12.636 1.00 74.75 180 ASP A N 1
ATOM 1432 C CA . ASP A 1 180 ? -8.909 3.928 -11.621 1.00 74.75 180 ASP A CA 1
ATOM 1433 C C . ASP A 1 180 ? -8.512 2.501 -12.003 1.00 74.75 180 ASP A C 1
ATOM 1435 O O . ASP A 1 180 ? -8.068 1.739 -11.142 1.00 74.75 180 ASP A O 1
ATOM 1439 N N . ILE A 1 181 ? -8.616 2.126 -13.280 1.00 76.75 181 ILE A N 1
ATOM 1440 C CA . ILE A 1 181 ? -8.126 0.829 -13.760 1.00 76.75 181 ILE A CA 1
ATOM 1441 C C . ILE A 1 181 ? -6.621 0.725 -13.511 1.00 76.75 181 ILE A C 1
ATOM 1443 O O . ILE A 1 181 ? -6.186 -0.265 -12.923 1.00 76.75 181 ILE A O 1
ATOM 1447 N N . LEU A 1 182 ? -5.833 1.735 -13.880 1.00 73.31 182 LEU A N 1
ATOM 1448 C CA . LEU A 1 182 ? -4.390 1.730 -13.644 1.00 73.31 182 LEU A CA 1
ATOM 1449 C C . LEU A 1 182 ? -4.063 1.671 -12.151 1.00 73.31 182 LEU A C 1
ATOM 1451 O O . LEU A 1 182 ? -3.302 0.801 -11.739 1.00 73.31 182 LEU A O 1
ATOM 1455 N N . LYS A 1 183 ? -4.698 2.501 -11.317 1.00 74.81 183 LYS A N 1
ATOM 1456 C CA . LYS A 1 183 ? -4.507 2.490 -9.855 1.00 74.81 183 LYS A CA 1
ATOM 1457 C C . LYS A 1 183 ? -4.819 1.127 -9.243 1.00 74.81 183 LYS A C 1
ATOM 1459 O O . LYS A 1 183 ? -4.036 0.620 -8.446 1.00 74.81 183 LYS A O 1
ATOM 1464 N N . ASN A 1 184 ? -5.928 0.507 -9.638 1.00 79.81 184 ASN A N 1
ATOM 1465 C CA . ASN A 1 184 ? -6.352 -0.786 -9.100 1.00 79.81 184 ASN A CA 1
ATOM 1466 C C . ASN A 1 184 ? -5.434 -1.942 -9.531 1.00 79.81 184 ASN A C 1
ATOM 1468 O O . ASN A 1 184 ? -5.326 -2.933 -8.807 1.00 79.81 184 ASN A O 1
ATOM 1472 N N . HIS A 1 185 ? -4.769 -1.821 -10.684 1.00 82.44 185 HIS A N 1
ATOM 1473 C CA . HIS A 1 185 ? -3.928 -2.875 -11.254 1.00 82.44 185 HIS A CA 1
ATOM 1474 C C . HIS A 1 185 ? -2.427 -2.567 -11.204 1.00 82.44 185 HIS A C 1
ATOM 1476 O O . HIS A 1 185 ? -1.641 -3.413 -11.624 1.00 82.44 185 HIS A O 1
ATOM 1482 N N . TYR A 1 186 ? -2.007 -1.420 -10.659 1.00 81.88 186 TYR A N 1
ATOM 1483 C CA . TYR A 1 186 ? -0.612 -0.967 -10.687 1.00 81.88 186 TYR A CA 1
ATOM 1484 C C . TYR A 1 186 ? 0.347 -2.023 -10.121 1.00 81.88 186 TYR A C 1
ATOM 1486 O O . TYR A 1 186 ? 1.363 -2.353 -10.727 1.00 81.88 186 TYR A O 1
ATOM 1494 N N . SER A 1 187 ? -0.001 -2.623 -8.980 1.00 80.25 187 SER A N 1
ATOM 1495 C CA . SER A 1 187 ? 0.817 -3.671 -8.357 1.00 80.25 187 SER A CA 1
ATOM 1496 C C . SER A 1 187 ? 0.909 -4.941 -9.204 1.00 80.25 187 SER A C 1
ATOM 1498 O O . SER A 1 187 ? 1.997 -5.496 -9.346 1.00 80.25 187 SER A O 1
ATOM 1500 N N . ALA A 1 188 ? -0.197 -5.383 -9.808 1.00 84.19 188 ALA A N 1
ATOM 1501 C CA . ALA A 1 188 ? -0.215 -6.540 -10.699 1.00 84.19 188 ALA A CA 1
ATOM 1502 C C . ALA A 1 188 ? 0.605 -6.276 -11.971 1.00 84.19 188 ALA A C 1
ATOM 1504 O O . ALA A 1 188 ? 1.383 -7.130 -12.395 1.00 84.19 188 ALA A O 1
ATOM 1505 N N . LEU A 1 189 ? 0.490 -5.070 -12.533 1.00 84.44 189 LEU A N 1
ATOM 1506 C CA . LEU A 1 189 ? 1.274 -4.627 -13.679 1.00 84.44 189 LEU A CA 1
ATOM 1507 C C . LEU A 1 189 ? 2.771 -4.609 -13.342 1.00 84.44 189 LEU A C 1
ATOM 1509 O O . LEU A 1 189 ? 3.553 -5.255 -14.036 1.00 84.44 189 LEU A O 1
ATOM 1513 N N . SER A 1 190 ? 3.158 -3.981 -12.228 1.00 83.62 190 SER A N 1
ATOM 1514 C CA . SER A 1 190 ? 4.531 -3.998 -11.701 1.00 83.62 190 SER A CA 1
ATOM 1515 C C . SER A 1 190 ? 5.048 -5.429 -11.557 1.00 83.62 190 SER A C 1
ATOM 1517 O O . SER A 1 190 ? 6.113 -5.768 -12.074 1.00 83.62 190 SER A O 1
ATOM 1519 N N . GLN A 1 191 ? 4.267 -6.320 -10.945 1.00 84.56 191 GLN A N 1
ATOM 1520 C CA . GLN A 1 191 ? 4.660 -7.714 -10.742 1.00 84.56 191 GLN A CA 1
ATOM 1521 C C . GLN A 1 191 ? 4.794 -8.517 -12.041 1.00 84.56 191 GLN A C 1
ATOM 1523 O O . GLN A 1 191 ? 5.680 -9.374 -12.115 1.00 84.56 191 GLN A O 1
ATOM 1528 N N . SER A 1 192 ? 3.980 -8.218 -13.060 1.00 87.31 192 SER A N 1
ATOM 1529 C CA . SER A 1 192 ? 4.019 -8.883 -14.370 1.00 87.31 192 SER A CA 1
ATOM 1530 C C . SER A 1 192 ? 5.297 -8.596 -15.167 1.00 87.31 192 SER A C 1
ATOM 1532 O O . SER A 1 192 ? 5.712 -9.413 -15.987 1.00 87.31 192 SER A O 1
ATOM 1534 N N . ILE A 1 193 ? 5.975 -7.477 -14.889 1.00 86.25 193 ILE A N 1
ATOM 1535 C CA . ILE A 1 193 ? 7.220 -7.092 -15.560 1.00 86.25 193 ILE A CA 1
ATOM 1536 C C . ILE A 1 193 ? 8.389 -7.843 -14.913 1.00 86.25 193 ILE A C 1
ATOM 1538 O O . ILE A 1 193 ? 9.052 -7.352 -14.002 1.00 86.25 193 ILE A O 1
ATOM 1542 N N . THR A 1 194 ? 8.659 -9.074 -15.336 1.00 86.88 194 THR A N 1
ATOM 1543 C CA . THR A 1 194 ? 9.755 -9.897 -14.783 1.00 86.88 194 THR A CA 1
ATOM 1544 C C . THR A 1 194 ? 11.142 -9.339 -15.106 1.00 86.88 194 THR A C 1
ATOM 1546 O O . THR A 1 194 ? 12.027 -9.371 -14.254 1.00 86.88 194 THR A O 1
ATOM 1549 N N . GLU A 1 195 ? 11.317 -8.768 -16.299 1.00 88.00 195 GLU A N 1
ATOM 1550 C CA . GLU A 1 195 ? 12.592 -8.238 -16.790 1.00 88.00 195 GLU A CA 1
ATOM 1551 C C . GLU A 1 195 ? 12.478 -6.742 -17.138 1.00 88.00 195 GLU A C 1
ATOM 1553 O O . GLU A 1 195 ? 12.418 -6.376 -18.315 1.00 88.00 195 GLU A O 1
ATOM 1558 N N . PRO A 1 196 ? 12.471 -5.837 -16.137 1.00 86.12 196 PRO A N 1
ATOM 1559 C CA . PRO A 1 196 ? 12.229 -4.407 -16.360 1.00 86.12 196 PRO A CA 1
ATOM 1560 C C . PRO A 1 196 ? 13.258 -3.751 -17.289 1.00 86.12 196 PRO A C 1
ATOM 1562 O O . PRO A 1 196 ? 12.913 -2.858 -18.050 1.00 86.12 196 PRO A O 1
ATOM 1565 N N . VAL A 1 197 ? 14.507 -4.227 -17.304 1.00 87.75 197 VAL A N 1
ATOM 1566 C CA . VAL A 1 197 ? 15.538 -3.721 -18.229 1.00 87.75 197 VAL A CA 1
ATOM 1567 C C . VAL A 1 197 ? 15.257 -4.135 -19.675 1.00 87.75 197 VAL A C 1
ATOM 1569 O O . VAL A 1 197 ? 15.498 -3.355 -20.591 1.00 87.75 197 VAL A O 1
ATOM 1572 N N . HIS A 1 198 ? 14.774 -5.360 -19.899 1.00 87.25 198 HIS A N 1
ATOM 1573 C CA . HIS A 1 198 ? 14.426 -5.815 -21.243 1.00 87.25 198 HIS A CA 1
ATOM 1574 C C . HIS A 1 198 ? 13.185 -5.081 -21.752 1.00 87.25 198 HIS A C 1
ATOM 1576 O O . HIS A 1 198 ? 13.208 -4.557 -22.860 1.00 87.25 198 HIS A O 1
ATOM 1582 N N . MET A 1 199 ? 12.158 -4.950 -20.905 1.00 86.50 199 MET A N 1
ATOM 1583 C CA . MET A 1 199 ? 10.956 -4.176 -21.220 1.00 86.50 199 MET A CA 1
ATOM 1584 C C . MET A 1 199 ? 11.291 -2.710 -21.537 1.00 86.50 199 MET A C 1
ATOM 1586 O O . MET A 1 199 ? 10.819 -2.184 -22.536 1.00 86.50 199 MET A O 1
ATOM 1590 N N . ALA A 1 200 ? 12.172 -2.072 -20.760 1.00 85.56 200 ALA A N 1
ATOM 1591 C CA . ALA A 1 200 ? 12.628 -0.712 -21.043 1.00 85.56 200 ALA A CA 1
ATOM 1592 C C . ALA A 1 200 ? 13.309 -0.593 -22.418 1.00 85.56 200 ALA A C 1
ATOM 1594 O O . ALA A 1 200 ? 13.070 0.368 -23.133 1.00 85.56 200 ALA A O 1
ATOM 1595 N N . LYS A 1 201 ? 14.116 -1.583 -22.825 1.00 86.25 201 LYS A N 1
ATOM 1596 C CA . LYS A 1 201 ? 14.735 -1.605 -24.164 1.00 86.25 201 LYS A CA 1
ATOM 1597 C C . LYS A 1 201 ? 13.721 -1.787 -25.294 1.00 86.25 201 LYS A C 1
ATOM 1599 O O . LYS A 1 201 ? 13.978 -1.311 -26.388 1.00 86.25 201 LYS A O 1
ATOM 1604 N N . LEU A 1 202 ? 12.619 -2.500 -25.052 1.00 87.12 202 LEU A N 1
ATOM 1605 C CA . LEU A 1 202 ? 11.547 -2.669 -26.040 1.00 87.12 202 LEU A CA 1
ATOM 1606 C C . LEU A 1 202 ? 10.705 -1.400 -26.204 1.00 87.12 202 LEU A C 1
ATOM 1608 O O . LEU A 1 202 ? 10.203 -1.151 -27.290 1.00 87.12 202 LEU A O 1
ATOM 1612 N N . LEU A 1 203 ? 10.547 -0.628 -25.128 1.00 84.31 203 LEU A N 1
ATOM 1613 C CA . LEU A 1 203 ? 9.775 0.620 -25.096 1.00 84.31 203 LEU A CA 1
ATOM 1614 C C . LEU A 1 203 ? 10.609 1.863 -25.446 1.00 84.31 203 LEU A C 1
ATOM 1616 O O . LEU A 1 203 ? 10.080 2.975 -25.514 1.00 84.31 203 LEU A O 1
ATOM 1620 N N . HIS A 1 204 ? 11.917 1.683 -25.610 1.00 84.50 204 HIS A N 1
ATOM 1621 C CA . HIS A 1 204 ? 12.867 2.733 -25.949 1.00 84.50 204 HIS A CA 1
ATOM 1622 C C . HIS A 1 204 ? 12.560 3.320 -27.334 1.00 84.50 204 HIS A C 1
ATOM 1624 O O . HIS A 1 204 ? 12.058 2.619 -28.208 1.00 84.50 204 HIS A O 1
ATOM 1630 N N . ASP A 1 205 ? 12.815 4.619 -27.498 1.00 73.62 205 ASP A N 1
ATOM 1631 C CA . ASP A 1 205 ? 12.511 5.454 -28.673 1.00 73.62 205 ASP A CA 1
ATOM 1632 C C . ASP A 1 205 ? 11.015 5.691 -28.971 1.00 73.62 205 ASP A C 1
ATOM 1634 O O . ASP A 1 205 ? 10.667 6.752 -29.491 1.00 73.62 205 ASP A O 1
ATOM 1638 N N . GLU A 1 206 ? 10.116 4.768 -28.608 1.00 78.44 206 GLU A N 1
ATOM 1639 C CA . GLU A 1 206 ? 8.667 4.909 -28.840 1.00 78.44 206 GLU A CA 1
ATOM 1640 C C . GLU A 1 206 ? 7.898 5.484 -27.642 1.00 78.44 206 GLU A C 1
ATOM 1642 O O . GLU A 1 206 ? 6.995 6.302 -27.828 1.00 78.44 206 GLU A O 1
ATOM 1647 N N . VAL A 1 207 ? 8.230 5.058 -26.419 1.00 76.88 207 VAL A N 1
ATOM 1648 C CA . VAL A 1 207 ? 7.471 5.399 -25.199 1.00 76.88 207 VAL A CA 1
ATOM 1649 C C . VAL A 1 207 ? 8.354 6.068 -24.147 1.00 76.88 207 VAL A C 1
ATOM 1651 O O . VAL A 1 207 ? 7.903 6.987 -23.471 1.00 76.88 207 VAL A O 1
ATOM 1654 N N . ILE A 1 208 ? 9.620 5.654 -24.017 1.00 80.44 208 ILE A N 1
ATOM 1655 C CA . ILE A 1 208 ? 10.536 6.172 -22.989 1.00 80.44 208 ILE A CA 1
ATOM 1656 C C . ILE A 1 208 ? 11.846 6.710 -23.584 1.00 80.44 208 ILE A C 1
ATOM 1658 O O . ILE A 1 208 ? 12.348 6.202 -24.587 1.00 80.44 208 ILE A O 1
ATOM 1662 N N . SER A 1 209 ? 12.426 7.730 -22.943 1.00 85.75 209 SER A N 1
ATOM 1663 C CA . SER A 1 209 ? 13.656 8.395 -23.400 1.00 85.75 209 SER A CA 1
ATOM 1664 C C . SER A 1 209 ? 14.943 7.643 -23.025 1.00 85.75 209 SER A C 1
ATOM 1666 O O . SER A 1 209 ? 14.956 6.800 -22.124 1.00 85.75 209 SER A O 1
ATOM 1668 N N . ASP A 1 210 ? 16.061 8.014 -23.665 1.00 86.31 210 ASP A N 1
ATOM 1669 C CA . ASP A 1 210 ? 17.415 7.535 -23.328 1.00 86.31 210 ASP A CA 1
ATOM 1670 C C . ASP A 1 210 ? 17.766 7.718 -21.844 1.00 86.31 210 ASP A C 1
ATOM 1672 O O . ASP A 1 210 ? 18.428 6.873 -21.233 1.00 86.31 210 ASP A O 1
ATOM 1676 N N . GLU A 1 211 ? 17.313 8.825 -21.249 1.00 86.25 211 GLU A N 1
ATOM 1677 C CA . GLU A 1 211 ? 17.541 9.131 -19.838 1.00 86.25 211 GLU A CA 1
ATOM 1678 C C . GLU A 1 211 ? 16.844 8.107 -18.936 1.00 86.25 211 GLU A C 1
ATOM 1680 O O . GLU A 1 211 ? 17.477 7.531 -18.050 1.00 86.25 211 GLU A O 1
ATOM 1685 N N . VAL A 1 212 ? 15.573 7.798 -19.216 1.00 84.31 212 VAL A N 1
ATOM 1686 C CA . VAL A 1 212 ? 14.806 6.795 -18.465 1.00 84.31 212 VAL A CA 1
ATOM 1687 C C . VAL A 1 212 ? 15.417 5.408 -18.638 1.00 84.31 212 VAL A C 1
ATOM 1689 O O . VAL A 1 212 ? 15.605 4.696 -17.649 1.00 84.31 212 VAL A O 1
ATOM 1692 N N . LEU A 1 213 ? 15.785 5.024 -19.864 1.00 87.50 213 LEU A N 1
ATOM 1693 C CA . LEU A 1 213 ? 16.432 3.738 -20.124 1.00 87.50 213 LEU A CA 1
ATOM 1694 C C . LEU A 1 213 ? 17.736 3.599 -19.319 1.00 87.50 213 LEU A C 1
ATOM 1696 O O . LEU A 1 213 ? 17.962 2.579 -18.658 1.00 87.50 213 LEU A O 1
ATOM 1700 N N . SER A 1 214 ? 18.570 4.642 -19.319 1.00 87.00 214 SER A N 1
ATOM 1701 C CA . SER A 1 214 ? 19.802 4.697 -18.528 1.00 87.00 214 SER A CA 1
ATOM 1702 C C . SER A 1 214 ? 19.526 4.590 -17.025 1.00 87.00 214 SER A C 1
ATOM 1704 O O . SER A 1 214 ? 20.221 3.851 -16.319 1.00 87.00 214 SER A O 1
ATOM 1706 N N . CYS A 1 215 ? 18.475 5.250 -16.530 1.00 84.31 215 CYS A N 1
ATOM 1707 C CA . CYS A 1 215 ? 18.031 5.160 -15.141 1.00 84.31 215 CYS A CA 1
ATOM 1708 C C . CYS A 1 215 ? 17.585 3.741 -14.758 1.00 84.31 215 CYS A C 1
ATOM 1710 O O . CYS A 1 215 ? 18.032 3.230 -13.727 1.00 84.31 215 CYS A O 1
ATOM 1712 N N . VAL A 1 216 ? 16.772 3.064 -15.578 1.00 85.38 216 VAL A N 1
ATOM 1713 C CA . VAL A 1 216 ? 16.334 1.676 -15.321 1.00 85.38 216 VAL A CA 1
ATOM 1714 C C . VAL A 1 216 ? 17.537 0.725 -15.265 1.00 85.38 216 VAL A C 1
ATOM 1716 O O . VAL A 1 216 ? 17.609 -0.128 -14.377 1.00 85.38 216 VAL A O 1
ATOM 1719 N N . ILE A 1 217 ? 18.511 0.890 -16.170 1.00 86.69 217 ILE A N 1
ATOM 1720 C CA . ILE A 1 217 ? 19.737 0.073 -16.217 1.00 86.69 217 ILE A CA 1
ATOM 1721 C C . ILE A 1 217 ? 20.638 0.343 -15.003 1.00 86.69 217 ILE A C 1
ATOM 1723 O O . ILE A 1 217 ? 21.148 -0.594 -14.384 1.00 86.69 217 ILE A O 1
ATOM 1727 N N . SER A 1 218 ? 20.832 1.615 -14.655 1.00 83.31 218 SER A N 1
ATOM 1728 C CA . SER A 1 218 ? 21.780 2.052 -13.621 1.00 83.31 218 SER A CA 1
ATOM 1729 C C . SER A 1 218 ? 21.233 1.929 -12.197 1.00 83.31 218 SER A C 1
ATOM 1731 O O . SER A 1 218 ? 22.001 2.011 -11.234 1.00 83.31 218 SER A O 1
ATOM 1733 N N . THR A 1 219 ? 19.925 1.708 -12.037 1.00 80.88 219 THR A N 1
ATOM 1734 C CA . THR A 1 219 ? 19.292 1.504 -10.731 1.00 80.88 219 THR A CA 1
ATOM 1735 C C . THR A 1 219 ? 19.879 0.261 -10.056 1.00 80.88 219 THR A C 1
ATOM 1737 O O . THR A 1 219 ? 19.666 -0.883 -10.477 1.00 80.88 219 THR A O 1
ATOM 1740 N N . ARG A 1 220 ? 20.637 0.499 -8.978 1.00 72.06 220 ARG A N 1
ATOM 1741 C CA . ARG A 1 220 ? 21.257 -0.530 -8.122 1.00 72.06 220 ARG A CA 1
ATOM 1742 C C . ARG A 1 220 ? 20.290 -1.149 -7.101 1.00 72.06 220 ARG A C 1
ATOM 1744 O O . ARG A 1 220 ? 20.717 -1.978 -6.304 1.00 72.06 220 ARG A O 1
ATOM 1751 N N . GLY A 1 221 ? 19.025 -0.728 -7.115 1.00 69.06 221 GLY A N 1
ATOM 1752 C CA . GLY A 1 221 ? 17.971 -1.221 -6.232 1.00 69.06 221 GLY A CA 1
ATOM 1753 C C . GLY A 1 221 ? 17.438 -2.610 -6.598 1.00 69.06 221 GLY A C 1
ATOM 1754 O O . GLY A 1 221 ? 17.940 -3.293 -7.494 1.00 69.06 221 GLY A O 1
ATOM 1755 N N . SER A 1 222 ? 16.392 -3.012 -5.883 1.00 81.25 222 SER A N 1
ATOM 1756 C CA . SER A 1 222 ? 15.606 -4.218 -6.130 1.00 81.25 222 SER A CA 1
ATOM 1757 C C . SER A 1 222 ? 14.952 -4.209 -7.520 1.00 81.25 222 SER A C 1
ATOM 1759 O O . SER A 1 222 ? 14.844 -3.178 -8.186 1.00 81.25 222 SER A O 1
ATOM 1761 N N . VAL A 1 223 ? 14.467 -5.371 -7.969 1.00 84.75 223 VAL A N 1
ATOM 1762 C CA . VAL A 1 223 ? 13.698 -5.472 -9.224 1.00 84.75 223 VAL A CA 1
ATOM 1763 C C . VAL A 1 223 ? 12.463 -4.560 -9.184 1.00 84.75 223 VAL A C 1
ATOM 1765 O O . VAL A 1 223 ? 12.131 -3.946 -10.195 1.00 84.75 223 VAL A O 1
ATOM 1768 N N . SER A 1 224 ? 11.836 -4.410 -8.015 1.00 82.56 224 SER A N 1
ATOM 1769 C CA . SER A 1 224 ? 10.721 -3.485 -7.781 1.00 82.56 224 SER A CA 1
ATOM 1770 C C . SER A 1 224 ? 11.106 -2.029 -8.030 1.00 82.56 224 SER A C 1
ATOM 1772 O O . SER A 1 224 ? 10.344 -1.311 -8.668 1.00 82.56 224 SER A O 1
ATOM 1774 N N . ASP A 1 225 ? 12.312 -1.615 -7.628 1.00 83.62 225 ASP A N 1
ATOM 1775 C CA . ASP A 1 225 ? 12.797 -0.253 -7.883 1.00 83.62 225 ASP A CA 1
ATOM 1776 C C . ASP A 1 225 ? 12.957 -0.005 -9.388 1.00 83.62 225 ASP A C 1
ATOM 1778 O O . ASP A 1 225 ? 12.566 1.037 -9.896 1.00 83.62 225 ASP A O 1
ATOM 1782 N N . ARG A 1 226 ? 13.452 -0.990 -10.147 1.00 86.38 226 ARG A N 1
ATOM 1783 C CA . ARG A 1 226 ? 13.557 -0.874 -11.614 1.00 86.38 226 ARG A CA 1
ATOM 1784 C C . ARG A 1 226 ? 12.196 -0.841 -12.308 1.00 86.38 226 ARG A C 1
ATOM 1786 O O . ARG A 1 226 ? 12.041 -0.126 -13.294 1.00 86.38 226 ARG A O 1
ATOM 1793 N N . ARG A 1 227 ? 11.223 -1.612 -11.810 1.00 87.69 227 ARG A N 1
ATOM 1794 C CA . ARG A 1 227 ? 9.833 -1.600 -12.299 1.00 87.69 227 ARG A CA 1
ATOM 1795 C C . ARG A 1 227 ? 9.176 -0.249 -12.064 1.00 87.69 227 ARG A C 1
ATOM 1797 O O . ARG A 1 227 ? 8.563 0.263 -12.986 1.00 87.69 227 ARG A O 1
ATOM 1804 N N . ALA A 1 228 ? 9.349 0.320 -10.872 1.00 84.62 228 ALA A N 1
ATOM 1805 C CA . ALA A 1 228 ? 8.840 1.641 -10.518 1.00 84.62 228 ALA A CA 1
ATOM 1806 C C . ALA A 1 228 ? 9.331 2.718 -11.493 1.00 84.62 228 ALA A C 1
ATOM 1808 O O . ALA A 1 228 ? 8.534 3.444 -12.076 1.00 84.62 228 ALA A O 1
ATOM 1809 N N . VAL A 1 229 ? 10.644 2.761 -11.749 1.00 82.69 229 VAL A N 1
ATOM 1810 C CA . VAL A 1 229 ? 11.237 3.722 -12.695 1.00 82.69 229 VAL A CA 1
ATOM 1811 C C . VAL A 1 229 ? 10.639 3.587 -14.090 1.00 82.69 229 VAL A C 1
ATOM 1813 O O . VAL A 1 229 ? 10.349 4.591 -14.732 1.00 82.69 229 VAL A O 1
ATOM 1816 N N . LEU A 1 230 ? 10.455 2.350 -14.553 1.00 82.00 230 LEU A N 1
ATOM 1817 C CA . LEU A 1 230 ? 9.870 2.085 -15.859 1.00 82.00 230 LEU A CA 1
ATOM 1818 C C . LEU A 1 230 ? 8.394 2.495 -15.916 1.00 82.00 230 LEU A C 1
ATOM 1820 O O . LEU A 1 230 ? 8.002 3.202 -16.833 1.00 82.00 230 LEU A O 1
ATOM 1824 N N . LEU A 1 231 ? 7.590 2.067 -14.943 1.00 82.81 231 LEU A N 1
ATOM 1825 C CA . LEU A 1 231 ? 6.151 2.335 -14.909 1.00 82.81 231 LEU A CA 1
ATOM 1826 C C . LEU A 1 231 ? 5.819 3.808 -14.722 1.00 82.81 231 LEU A C 1
ATOM 1828 O O . LEU A 1 231 ? 4.770 4.241 -15.169 1.00 82.81 231 LEU A O 1
ATOM 1832 N N . LYS A 1 232 ? 6.701 4.576 -14.086 1.00 80.62 232 LYS A N 1
ATOM 1833 C CA . LYS A 1 232 ? 6.541 6.023 -13.963 1.00 80.62 232 LYS A CA 1
ATOM 1834 C C . LYS A 1 232 ? 6.735 6.766 -15.288 1.00 80.62 232 LYS A C 1
ATOM 1836 O O . LYS A 1 232 ? 6.266 7.890 -15.435 1.00 80.62 232 LYS A O 1
ATOM 1841 N N . ALA A 1 233 ? 7.489 6.183 -16.215 1.00 76.31 233 ALA A N 1
ATOM 1842 C CA . ALA A 1 233 ? 7.807 6.809 -17.491 1.00 76.31 233 ALA A CA 1
ATOM 1843 C C . ALA A 1 233 ? 6.797 6.495 -18.605 1.00 76.31 233 ALA A C 1
ATOM 1845 O O . ALA A 1 233 ? 6.892 7.102 -19.669 1.00 76.31 233 ALA A O 1
ATOM 1846 N N . VAL A 1 234 ? 5.888 5.544 -18.369 1.00 68.88 234 VAL A N 1
ATOM 1847 C CA . VAL A 1 234 ? 4.832 5.097 -19.292 1.00 68.88 234 VAL A CA 1
ATOM 1848 C C . VAL A 1 234 ? 3.509 5.723 -18.879 1.00 68.88 234 VAL A C 1
ATOM 1850 O O . VAL A 1 234 ? 2.796 6.212 -19.779 1.00 68.88 234 VAL A O 1
#

Sequence (234 aa):
MIEMFNLWLDTTPKASRSRRKVLEALRKSVVGENTIADEYEKHLRDLHETTYVPLSAEAVSILRRNIQSLNEALVSPVQVSQLLYCKRCISEDTLDEMERIDQRRSLDDKKTTLLTAMQETVSSDYRKLKDIATVLFDVEETKDIGNKMMTKYKKIPQDDDSALVQPQETAGSNEDCASDILKNHYSALSQSITEPVHMAKLLHDEVISDEVLSCVISTRGSVSDRRAVLLKAV

Foldseek 3Di:
DVVVVVVVVVPDDDDPVVVVVVLVVVVVPDPPPPPVSVVVVVVVCVVCVVPDPDLLNQLLVLLVVCLVVCLVLCPQLLLLLLQCLLVVLADPVLNVVSLDLPPPDDPSNNSVSSSVSNSVSSNVPVVCLLSSLVSLCVDPSSNVVSVSSNVSNVPRDDPPCVPDPDPPPPVDDPVVVVVNVCSNCVSVQLVVCPDLLVVLVVCDPPQAYPVLSCCLVPRPDDSSSSSSSSVVSD

Radius of gyration: 25.96 Å; Cα contacts (8 Å, |Δi|>4): 194; chains: 1; bounding box: 66×33×74 Å

Organism: Amphimed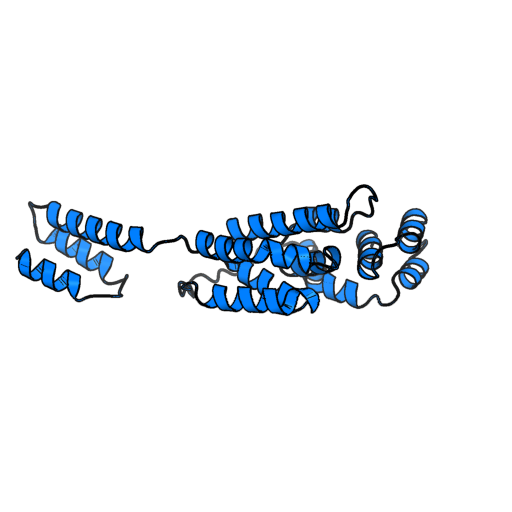on queenslandica (NCBI:txid400682)

Mean predicted aligned error: 15.15 Å

Nearest PDB structures (foldseek):
  7bp3-assembly1_B  TM=1.545E-01  e=6.183E+00  Homo sapiens